Protein AF-A0A4R6MKY0-F1 (afdb_monomer)

Radius of gyration: 24.38 Å; Cα contacts (8 Å, |Δi|>4): 283; chains: 1; bounding box: 50×35×75 Å

Nearest PDB structures (foldseek):
  3q6c-assembly1_A  TM=8.166E-01  e=1.899E-02  Klebsiella variicola At-22
  7yny-assembly1_D  TM=7.089E-01  e=1.482E-02  Helicoverpa armigera nucleopolyhedrovirus
  7yny-assembly1_H  TM=6.489E-01  e=2.435E-02  Helicoverpa armigera nucleopolyhedrovirus
  7ypo-assembly1_A  TM=6.544E-01  e=3.120E-02  Helicoverpa armigera nucleopolyhedrovirus
  9b1e-assembly1_H  TM=4.228E-01  e=2.435E-02  Saccharomyces cerevisiae W303

Mean predicted aligned error: 6.71 Å

Solvent-accessible surface area (backbone atoms only — not comparable to full-atom values): 9838 Å² total; per-residue (Å²): 115,71,72,61,55,55,52,52,52,53,51,54,50,54,52,50,53,52,50,50,63,71,43,44,63,58,41,50,51,18,47,50,45,29,59,58,14,50,56,41,26,52,62,27,56,59,73,34,62,22,28,86,52,41,68,58,54,50,52,53,31,33,51,50,12,40,52,52,22,52,47,44,40,60,68,45,49,44,65,76,36,66,65,43,75,76,39,53,75,64,32,49,54,33,47,48,21,40,23,52,12,32,21,25,37,40,36,8,51,49,41,49,53,20,64,77,48,62,73,45,79,47,77,46,76,36,43,26,73,40,75,53,67,48,91,63,94,79,57,48,32,37,40,31,30,56,55,92,93,44,78,45,56,35,76,52,53,69,70,54,57,71,73,58,56,71,70,41,72,43,54,36,33,44,31,31,14,61,78,71,52,45,31,58,42,64,77,88,111

Sequence (189 aa):
MKKRNTRLINRNKQLNDGLNKKFKPLRLVSFNFALLSFVPLGFGIYKIDNYINDVWFGLIFSTLGLLIGILFYYLILCKTFKDLKNYNRKGWSISAGFIIGFVGYTFGIASFMNKNEPAIINTKEYAIEEKSQGVGRNRENYLFVKIDKNIERIICSDKYWKSVNVGENIKLRIITGKLGFDFIEIENE

Structure (mmCIF, N/CA/C/O backbone):
data_AF-A0A4R6MKY0-F1
#
_entry.id   AF-A0A4R6MKY0-F1
#
loop_
_atom_site.group_PDB
_atom_site.id
_atom_site.type_symbol
_atom_site.label_atom_id
_atom_site.label_alt_id
_atom_site.label_comp_id
_atom_site.label_asym_id
_atom_site.label_entity_id
_atom_site.label_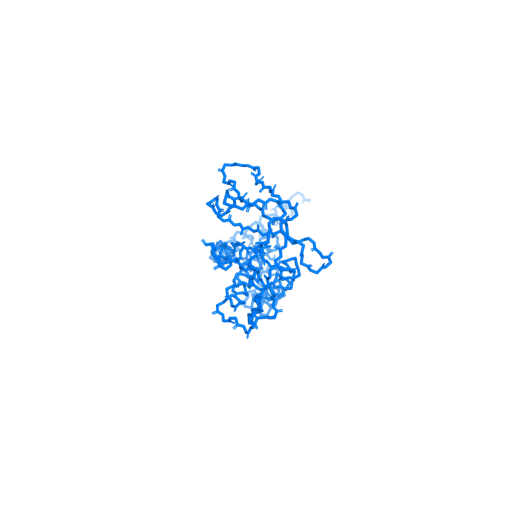seq_id
_atom_site.pdbx_PDB_ins_code
_atom_site.Cartn_x
_atom_site.Cartn_y
_atom_site.Cartn_z
_atom_site.occupancy
_atom_site.B_iso_or_equiv
_atom_site.auth_seq_id
_atom_site.auth_comp_id
_atom_site.auth_asym_id
_atom_site.auth_atom_id
_atom_site.pdbx_PDB_model_num
ATOM 1 N N . MET A 1 1 ? 15.554 24.891 -48.380 1.00 62.88 1 MET A N 1
ATOM 2 C CA . MET A 1 1 ? 15.211 24.522 -46.980 1.00 62.88 1 MET A CA 1
ATOM 3 C C . MET A 1 1 ? 14.354 23.254 -46.840 1.00 62.88 1 MET A C 1
ATOM 5 O O . MET A 1 1 ? 14.732 22.389 -46.060 1.00 62.88 1 MET A O 1
ATOM 9 N N . LYS A 1 2 ? 13.267 23.069 -47.610 1.00 66.38 2 LYS A N 1
ATOM 10 C CA . LYS A 1 2 ? 12.304 21.944 -47.466 1.00 66.38 2 LYS A CA 1
ATOM 11 C C . LYS A 1 2 ? 12.929 20.526 -47.438 1.00 66.38 2 LYS A C 1
ATOM 13 O O . LYS A 1 2 ? 12.637 19.754 -46.534 1.00 66.38 2 LYS A O 1
ATOM 18 N N . LYS A 1 3 ? 13.874 20.212 -48.342 1.00 68.25 3 LYS A N 1
ATOM 19 C CA . LYS A 1 3 ? 14.560 18.896 -48.405 1.00 68.25 3 LYS A CA 1
ATOM 20 C C . LYS A 1 3 ? 15.429 18.563 -47.175 1.00 68.25 3 LYS A C 1
ATOM 22 O O . LYS A 1 3 ? 15.594 17.386 -46.860 1.00 68.25 3 LYS A O 1
ATOM 27 N N . ARG A 1 4 ? 15.989 19.565 -46.478 1.00 70.81 4 ARG A N 1
ATOM 28 C CA . ARG A 1 4 ? 16.805 19.350 -45.260 1.00 70.81 4 ARG A CA 1
ATOM 29 C C . ARG A 1 4 ? 15.922 18.916 -44.086 1.00 70.81 4 ARG A C 1
ATOM 31 O O . ARG A 1 4 ? 16.260 17.948 -43.413 1.00 70.81 4 ARG A O 1
ATOM 38 N N . ASN A 1 5 ? 14.754 19.543 -43.929 1.00 77.06 5 ASN A N 1
ATOM 39 C CA . ASN A 1 5 ? 13.780 19.176 -42.896 1.00 77.06 5 ASN A CA 1
ATOM 40 C C . ASN A 1 5 ? 13.235 17.755 -43.088 1.00 77.06 5 ASN A C 1
ATOM 42 O O . ASN A 1 5 ? 13.194 16.988 -42.133 1.00 77.06 5 ASN A O 1
ATOM 46 N N . THR A 1 6 ? 12.909 17.349 -44.319 1.00 78.25 6 THR A N 1
ATOM 47 C CA . THR A 1 6 ? 12.406 15.988 -44.587 1.00 78.25 6 THR A CA 1
ATOM 48 C C . THR A 1 6 ? 13.430 14.900 -44.240 1.00 78.25 6 THR A C 1
ATOM 50 O O . THR A 1 6 ? 13.072 13.865 -43.682 1.00 78.25 6 THR A O 1
ATOM 53 N N . ARG A 1 7 ? 14.725 15.131 -44.508 1.00 78.88 7 ARG A N 1
ATOM 54 C CA . ARG A 1 7 ? 15.791 14.173 -44.156 1.00 78.88 7 ARG A CA 1
ATOM 55 C C . ARG A 1 7 ? 15.981 14.034 -42.644 1.00 78.88 7 ARG A C 1
ATOM 57 O O . ARG A 1 7 ? 16.192 12.921 -42.169 1.00 78.88 7 ARG A O 1
ATOM 64 N N . LEU A 1 8 ? 15.887 15.134 -41.896 1.00 79.50 8 LEU A N 1
ATOM 65 C CA . LEU A 1 8 ? 15.977 15.117 -40.431 1.00 79.50 8 LEU A CA 1
ATOM 66 C C . LEU A 1 8 ? 14.796 14.368 -39.801 1.00 79.50 8 LEU A C 1
ATOM 68 O O . LEU A 1 8 ? 14.998 13.529 -38.926 1.00 79.50 8 LEU A O 1
ATOM 72 N N . ILE A 1 9 ? 13.581 14.595 -40.307 1.00 82.81 9 ILE A N 1
ATOM 73 C CA . ILE A 1 9 ? 12.370 13.898 -39.848 1.00 82.81 9 ILE A CA 1
ATOM 74 C C . ILE A 1 9 ? 12.493 12.384 -40.063 1.00 82.81 9 ILE A C 1
ATOM 76 O O . ILE A 1 9 ? 12.232 11.608 -39.144 1.00 82.81 9 ILE A O 1
ATOM 80 N N . ASN A 1 10 ? 12.954 11.952 -41.240 1.00 83.00 10 ASN A N 1
ATOM 81 C CA . ASN A 1 10 ? 13.096 10.527 -41.547 1.00 83.00 10 ASN A CA 1
ATOM 82 C C . ASN A 1 10 ? 14.160 9.837 -40.680 1.00 83.00 10 ASN A C 1
ATOM 84 O O . ASN A 1 10 ? 13.932 8.718 -40.223 1.00 83.00 10 ASN A O 1
ATOM 88 N N . ARG A 1 11 ? 15.286 10.508 -40.394 1.00 81.19 11 ARG A N 1
ATOM 89 C CA . ARG A 1 11 ? 16.322 9.975 -39.490 1.00 81.19 11 ARG A CA 1
ATOM 90 C C . ARG A 1 11 ? 15.812 9.828 -38.059 1.00 81.19 11 ARG A C 1
ATOM 92 O O . ARG A 1 11 ? 15.995 8.775 -37.458 1.00 81.19 11 ARG A O 1
ATOM 99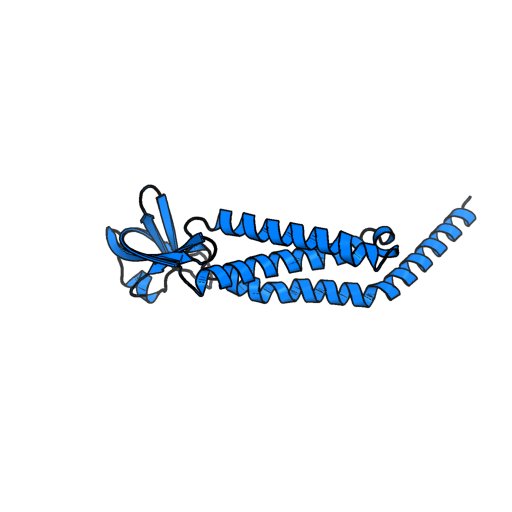 N N . ASN A 1 12 ? 15.116 10.840 -37.540 1.00 82.44 12 ASN A N 1
ATOM 100 C CA . ASN A 1 12 ? 14.531 10.781 -36.198 1.00 82.44 12 ASN A CA 1
ATOM 101 C C . ASN A 1 12 ? 13.469 9.681 -36.089 1.00 82.44 12 ASN A C 1
ATOM 103 O O . ASN A 1 12 ? 13.377 9.010 -35.063 1.00 82.44 12 ASN A O 1
ATOM 107 N N . LYS A 1 13 ? 12.688 9.461 -37.154 1.00 82.94 13 LYS A N 1
ATOM 108 C CA . LYS A 1 13 ? 11.711 8.370 -37.217 1.00 82.94 13 LYS A CA 1
ATOM 109 C C . LYS A 1 13 ? 12.391 6.999 -37.178 1.00 82.94 13 LYS A C 1
ATOM 111 O O . LYS A 1 13 ? 12.045 6.192 -36.326 1.00 82.94 13 LYS A O 1
ATOM 116 N N . GLN A 1 14 ? 13.405 6.772 -38.015 1.00 84.19 14 GLN A N 1
ATOM 117 C CA . GLN A 1 14 ? 14.166 5.515 -38.021 1.00 84.19 14 GLN A CA 1
ATOM 118 C C . GLN A 1 14 ? 14.846 5.233 -36.674 1.00 84.19 14 GLN A C 1
ATOM 120 O O . GLN A 1 14 ? 14.797 4.104 -36.187 1.00 84.19 14 GLN A O 1
ATOM 125 N N . LEU A 1 15 ? 15.429 6.257 -36.044 1.00 83.88 15 LEU A N 1
ATOM 126 C CA . LEU A 1 15 ? 16.055 6.130 -34.728 1.00 83.88 15 LEU A CA 1
ATOM 127 C C . LEU A 1 15 ? 15.022 5.775 -33.648 1.00 83.88 15 LEU A C 1
ATOM 129 O O . LEU A 1 15 ? 15.231 4.840 -32.876 1.00 83.88 15 LEU A O 1
ATOM 133 N N . ASN A 1 16 ? 13.867 6.445 -33.647 1.00 83.12 16 ASN A N 1
ATOM 134 C CA . ASN A 1 16 ? 12.768 6.122 -32.739 1.00 83.12 16 ASN A CA 1
ATOM 135 C C . ASN A 1 16 ? 12.214 4.710 -32.963 1.00 83.12 16 ASN A C 1
ATOM 137 O O . ASN A 1 16 ? 11.905 4.026 -31.991 1.00 83.12 16 ASN A O 1
ATOM 141 N N . ASP A 1 17 ? 12.097 4.252 -34.208 1.00 87.31 17 ASP A N 1
ATOM 142 C CA . ASP A 1 17 ? 11.622 2.902 -34.525 1.00 87.31 17 ASP A CA 1
ATOM 143 C C . ASP A 1 17 ? 12.616 1.825 -34.068 1.00 87.31 17 ASP A C 1
ATOM 145 O O . ASP A 1 17 ? 12.203 0.793 -33.530 1.00 87.31 17 ASP A O 1
ATOM 149 N N . GLY A 1 18 ? 13.920 2.092 -34.189 1.00 87.94 18 GLY A N 1
ATOM 150 C CA . GLY A 1 18 ? 14.977 1.250 -33.626 1.00 87.94 18 GLY A CA 1
ATOM 151 C C . GLY A 1 18 ? 14.895 1.150 -32.100 1.00 87.94 18 GLY A C 1
ATOM 152 O O . GLY A 1 18 ? 14.861 0.046 -31.552 1.00 87.94 18 GLY A O 1
ATOM 153 N N . LEU A 1 19 ? 1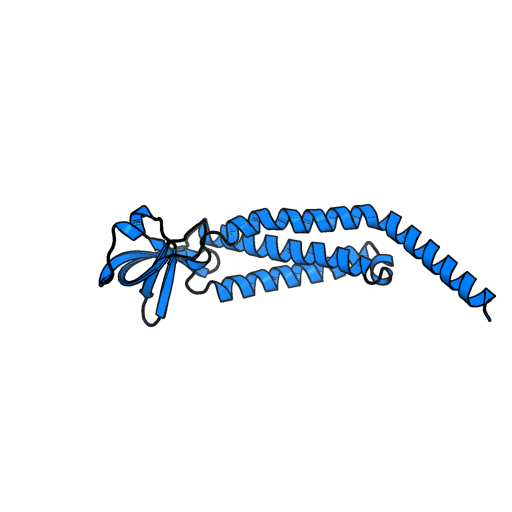4.770 2.289 -31.409 1.00 87.94 19 LEU A N 1
ATOM 154 C CA . LEU A 1 19 ? 14.615 2.327 -29.949 1.00 87.94 19 LEU A CA 1
ATOM 155 C C . LEU A 1 19 ? 13.312 1.656 -29.486 1.00 87.94 19 LEU A C 1
ATOM 157 O O . LEU A 1 19 ? 13.319 0.928 -28.495 1.00 87.94 19 LEU A O 1
ATOM 161 N N . ASN A 1 20 ? 12.211 1.823 -30.228 1.00 88.50 20 ASN A N 1
ATOM 162 C CA . ASN A 1 20 ? 10.937 1.162 -29.934 1.00 88.50 20 ASN A CA 1
ATOM 163 C C . ASN A 1 20 ? 11.080 -0.361 -29.957 1.00 88.50 20 ASN A C 1
ATOM 165 O O . ASN A 1 20 ? 10.581 -1.030 -29.055 1.00 88.50 20 ASN A O 1
ATOM 169 N N . LYS A 1 21 ? 11.751 -0.910 -30.978 1.00 89.81 21 LYS A N 1
ATOM 170 C CA . LYS A 1 21 ? 11.994 -2.354 -31.079 1.00 89.81 21 LYS A CA 1
ATOM 171 C C . LYS A 1 21 ? 12.900 -2.839 -29.947 1.00 89.81 21 LYS A C 1
ATOM 173 O O . LYS A 1 21 ? 12.557 -3.820 -29.294 1.00 89.81 21 LYS A O 1
ATOM 178 N N . LYS A 1 22 ? 13.988 -2.112 -29.664 1.00 91.50 22 LYS A N 1
ATOM 179 C CA . LYS A 1 22 ? 14.954 -2.436 -28.599 1.00 91.50 22 LYS A CA 1
ATOM 180 C C . LYS A 1 22 ? 14.316 -2.460 -27.206 1.00 91.50 22 LYS A C 1
ATOM 182 O O . LYS A 1 22 ? 14.558 -3.384 -26.440 1.00 91.50 22 LYS A O 1
ATOM 187 N N . PHE A 1 23 ? 13.479 -1.472 -26.883 1.00 94.00 23 PHE A N 1
ATOM 188 C CA . PHE A 1 23 ? 12.889 -1.317 -25.547 1.00 94.00 23 PHE A CA 1
ATOM 189 C C . PHE A 1 23 ? 11.486 -1.911 -25.388 1.00 94.00 23 PHE A C 1
ATOM 191 O O . PHE A 1 23 ? 10.927 -1.862 -24.291 1.00 94.00 23 PHE A O 1
ATOM 198 N N . LYS A 1 24 ? 10.909 -2.510 -26.438 1.00 92.94 24 LYS A N 1
ATOM 199 C CA . LYS A 1 24 ? 9.627 -3.227 -26.358 1.00 92.94 24 LYS A CA 1
ATOM 200 C C . LYS A 1 24 ? 9.566 -4.243 -25.201 1.00 92.94 24 LYS A C 1
ATOM 202 O O . LYS A 1 24 ? 8.588 -4.164 -24.455 1.00 92.94 24 LYS A O 1
ATOM 207 N N . PRO A 1 25 ? 10.550 -5.150 -25.005 1.00 94.50 25 PRO A N 1
ATOM 208 C CA . PRO A 1 25 ? 10.501 -6.104 -23.896 1.00 94.50 25 PRO A CA 1
ATOM 209 C C . PRO A 1 25 ? 10.593 -5.406 -22.537 1.00 94.50 25 PRO A C 1
ATOM 211 O O . PRO A 1 25 ? 9.793 -5.693 -21.655 1.00 94.50 25 PRO A O 1
ATOM 214 N N . LEU A 1 26 ? 11.488 -4.423 -22.383 1.00 94.75 26 LEU A N 1
ATOM 215 C CA . LEU A 1 26 ? 11.646 -3.690 -21.123 1.00 94.75 26 LEU A CA 1
ATOM 216 C C . LEU A 1 26 ? 10.368 -2.934 -20.731 1.00 94.75 26 LEU A C 1
ATOM 218 O O . LEU A 1 26 ? 9.995 -2.904 -19.562 1.00 94.75 26 LEU A O 1
ATOM 222 N N . ARG A 1 27 ? 9.657 -2.368 -21.711 1.00 94.12 27 ARG A N 1
ATOM 223 C CA . ARG A 1 27 ? 8.350 -1.743 -21.486 1.00 94.12 27 ARG A CA 1
ATOM 224 C C . ARG A 1 27 ? 7.300 -2.754 -21.037 1.00 94.12 27 ARG A C 1
ATOM 226 O O . ARG A 1 27 ? 6.508 -2.436 -20.159 1.00 94.12 27 ARG A O 1
ATOM 233 N N . LEU A 1 28 ? 7.286 -3.946 -21.633 1.00 96.12 28 LEU A N 1
ATOM 234 C CA . LEU A 1 28 ? 6.375 -5.012 -21.222 1.00 96.12 28 LEU A CA 1
ATOM 235 C C . LEU A 1 28 ? 6.670 -5.452 -19.781 1.00 96.12 28 LEU A C 1
ATOM 237 O O . LEU A 1 28 ? 5.742 -5.572 -18.992 1.00 96.12 28 LEU A O 1
ATOM 241 N N . VAL A 1 29 ? 7.944 -5.625 -19.423 1.00 96.69 29 VAL A N 1
ATOM 242 C CA . VAL A 1 29 ? 8.363 -5.965 -18.053 1.00 96.69 29 VAL A CA 1
ATOM 243 C C . VAL A 1 29 ? 7.945 -4.879 -17.064 1.00 96.69 29 VAL A C 1
ATOM 245 O O . VAL A 1 29 ? 7.303 -5.189 -16.071 1.00 96.69 29 VAL A O 1
ATOM 248 N N . SER A 1 30 ? 8.239 -3.611 -17.362 1.00 97.00 30 SER A N 1
ATOM 249 C CA . SER A 1 30 ? 7.848 -2.468 -16.525 1.00 97.00 30 SER A CA 1
ATOM 250 C C . SER A 1 30 ? 6.332 -2.399 -16.302 1.00 97.00 30 SER A C 1
ATOM 252 O O . SER A 1 30 ? 5.876 -2.229 -15.173 1.00 97.00 30 SER A O 1
ATOM 254 N N . PHE A 1 31 ? 5.541 -2.602 -17.359 1.00 97.19 31 PHE A N 1
ATOM 255 C CA . PHE A 1 31 ? 4.083 -2.622 -17.259 1.00 97.19 31 PHE A CA 1
ATOM 256 C C . PHE A 1 31 ? 3.573 -3.780 -16.392 1.00 97.19 31 PHE A C 1
ATOM 258 O O . PHE A 1 31 ? 2.744 -3.562 -15.514 1.00 97.19 31 PHE A O 1
ATOM 265 N N . ASN A 1 32 ? 4.082 -4.999 -16.598 1.00 97.69 32 ASN A N 1
ATOM 266 C CA . ASN A 1 32 ? 3.677 -6.152 -15.790 1.00 97.69 32 ASN A CA 1
ATOM 267 C C . ASN A 1 32 ? 4.117 -6.004 -14.331 1.00 97.69 32 ASN A C 1
ATOM 269 O O . ASN A 1 32 ? 3.362 -6.361 -13.439 1.00 97.69 32 ASN A O 1
ATOM 273 N N . PHE A 1 33 ? 5.295 -5.436 -14.074 1.00 97.69 33 PHE A N 1
ATOM 274 C CA . PHE A 1 33 ? 5.763 -5.150 -12.720 1.00 97.69 33 PHE A CA 1
ATOM 275 C C . PHE A 1 33 ? 4.838 -4.163 -11.992 1.00 97.69 33 PHE A C 1
ATOM 277 O O . PHE A 1 33 ? 4.477 -4.398 -10.842 1.00 97.69 33 PHE A O 1
ATOM 284 N N . ALA A 1 34 ? 4.389 -3.105 -12.677 1.00 97.75 34 ALA A N 1
ATOM 285 C CA . ALA A 1 34 ? 3.385 -2.184 -12.143 1.00 97.75 34 ALA A CA 1
ATOM 286 C C . ALA A 1 34 ? 2.034 -2.872 -11.899 1.00 97.75 34 ALA A C 1
ATOM 288 O O . ALA A 1 34 ? 1.375 -2.608 -10.905 1.00 97.75 34 ALA A O 1
ATOM 289 N N . LEU A 1 35 ? 1.610 -3.756 -12.804 1.00 97.50 35 LEU A N 1
ATOM 290 C CA . LEU A 1 35 ? 0.325 -4.439 -12.685 1.00 97.50 35 LEU A CA 1
ATOM 291 C C . LEU A 1 35 ? 0.323 -5.469 -11.546 1.00 97.50 35 LEU A C 1
ATOM 293 O O . LEU A 1 35 ? -0.652 -5.591 -10.811 1.00 97.50 35 LEU A O 1
ATOM 297 N N . LEU A 1 36 ? 1.427 -6.191 -11.369 1.00 97.25 36 LEU A N 1
ATOM 298 C CA . LEU A 1 36 ? 1.568 -7.189 -10.313 1.00 97.25 36 LEU A CA 1
ATOM 299 C C . LEU A 1 36 ? 1.702 -6.562 -8.919 1.00 97.25 36 LEU A C 1
ATOM 301 O O . LEU A 1 36 ? 1.356 -7.223 -7.940 1.00 97.25 36 LEU A O 1
ATOM 305 N N . SER A 1 37 ? 2.135 -5.301 -8.803 1.00 97.00 37 SER A N 1
ATOM 306 C CA . SER A 1 37 ? 2.202 -4.615 -7.505 1.00 97.00 37 SER A CA 1
ATOM 307 C C . SER A 1 37 ? 0.823 -4.326 -6.902 1.00 97.00 37 SER A C 1
ATOM 309 O O . SER A 1 37 ? 0.719 -4.150 -5.689 1.00 97.00 37 SER A O 1
ATOM 311 N N . PHE A 1 38 ? -0.249 -4.360 -7.704 1.00 94.81 38 PHE A N 1
ATOM 312 C CA . PHE A 1 38 ? -1.616 -4.224 -7.198 1.00 94.81 38 PHE A CA 1
ATOM 313 C C . PHE A 1 38 ? -2.060 -5.401 -6.326 1.00 94.81 38 PHE A C 1
ATOM 315 O O . PHE A 1 38 ? -2.943 -5.223 -5.494 1.00 94.81 38 PHE A O 1
ATOM 322 N N . VAL A 1 39 ? -1.450 -6.583 -6.470 1.00 94.00 39 VAL A N 1
ATOM 323 C CA . VAL A 1 39 ? -1.772 -7.746 -5.630 1.00 94.00 39 VAL A CA 1
ATOM 324 C C . VAL A 1 39 ? -1.409 -7.481 -4.161 1.00 94.00 39 VAL A C 1
ATOM 326 O O . VAL A 1 39 ? -2.318 -7.447 -3.332 1.00 94.00 39 VAL A O 1
ATOM 329 N N . PRO A 1 40 ? -0.134 -7.227 -3.798 1.00 92.12 40 PRO A N 1
ATOM 330 C CA . PRO A 1 40 ? 0.218 -6.900 -2.420 1.00 92.12 40 PRO A CA 1
ATOM 331 C C . PRO A 1 40 ? -0.378 -5.564 -1.968 1.00 92.12 40 PRO A C 1
ATOM 333 O O . PRO A 1 40 ? -0.727 -5.442 -0.799 1.00 92.12 40 PRO A O 1
ATOM 336 N N . LEU A 1 41 ? -0.556 -4.584 -2.863 1.00 90.69 41 LEU A N 1
ATOM 337 C CA . LEU A 1 41 ? -1.258 -3.341 -2.529 1.00 90.69 41 LEU A CA 1
ATOM 338 C C . LEU A 1 41 ? -2.707 -3.614 -2.090 1.00 90.69 41 LEU A C 1
ATOM 340 O O . LEU A 1 41 ? -3.146 -3.059 -1.090 1.00 90.69 41 LEU A O 1
ATOM 344 N N . GLY A 1 42 ? -3.434 -4.488 -2.792 1.00 89.06 42 GLY A N 1
ATOM 345 C CA . GLY A 1 42 ? -4.804 -4.866 -2.440 1.00 89.06 42 GLY A CA 1
ATOM 346 C C . GLY A 1 42 ? -4.892 -5.504 -1.054 1.00 89.06 42 GLY A C 1
ATOM 347 O O . GLY A 1 42 ? -5.738 -5.114 -0.253 1.00 89.06 42 GLY A O 1
ATOM 348 N N . PHE A 1 43 ? -3.962 -6.410 -0.731 1.00 84.88 43 PHE A N 1
ATOM 349 C CA . PHE A 1 43 ? -3.836 -6.946 0.629 1.00 84.88 43 PHE A CA 1
ATOM 350 C C . PHE A 1 43 ? -3.466 -5.865 1.649 1.00 84.88 43 PHE A C 1
ATOM 352 O O . PHE A 1 43 ? -3.960 -5.886 2.773 1.00 84.88 43 PHE A O 1
ATOM 359 N N . GLY A 1 44 ? -2.618 -4.911 1.262 1.00 81.62 44 GLY A N 1
ATOM 360 C CA . GLY A 1 44 ? -2.160 -3.849 2.146 1.00 81.62 44 GLY A CA 1
ATOM 361 C C . GLY A 1 44 ? -3.236 -2.820 2.490 1.00 81.62 44 GLY A C 1
ATOM 362 O O . GLY A 1 44 ? -3.280 -2.365 3.630 1.00 81.62 44 GLY A O 1
ATOM 363 N N . ILE A 1 45 ? -4.093 -2.474 1.522 1.00 84.38 45 ILE A N 1
ATOM 364 C CA . ILE A 1 45 ? -5.210 -1.526 1.677 1.00 84.38 45 ILE A CA 1
ATOM 365 C C . ILE A 1 45 ? -6.376 -2.164 2.441 1.00 84.38 45 ILE A C 1
ATOM 367 O O . ILE A 1 45 ? -7.145 -1.460 3.094 1.00 84.38 45 ILE A O 1
ATOM 371 N N . TYR A 1 46 ? -6.517 -3.490 2.393 1.00 81.31 46 TYR A N 1
ATOM 372 C CA . TYR A 1 46 ? -7.588 -4.172 3.109 1.00 81.31 46 TYR A CA 1
ATOM 373 C C . TYR A 1 46 ? -7.525 -3.873 4.618 1.00 81.31 46 TYR A C 1
ATOM 375 O O . TYR A 1 46 ? -6.543 -4.198 5.299 1.00 81.31 46 TYR A O 1
ATOM 383 N N . LYS A 1 47 ? -8.591 -3.241 5.131 1.00 76.62 47 LYS A N 1
ATOM 384 C CA . LYS A 1 47 ? -8.704 -2.738 6.510 1.00 76.62 47 LYS A CA 1
ATOM 385 C C . LYS A 1 47 ? -7.574 -1.773 6.911 1.00 76.62 47 LYS A C 1
ATOM 387 O O . LYS A 1 47 ? -7.090 -1.833 8.039 1.00 76.62 47 LYS A O 1
ATOM 392 N N . ILE A 1 48 ? -7.113 -0.915 5.996 1.00 82.31 48 ILE A N 1
ATOM 393 C CA . ILE A 1 48 ? -6.129 0.132 6.327 1.00 82.31 48 ILE A CA 1
ATOM 394 C C . ILE A 1 48 ? -6.708 1.178 7.290 1.00 82.31 48 ILE A C 1
ATOM 396 O O . ILE A 1 48 ? -5.980 1.654 8.149 1.00 82.31 48 ILE A O 1
ATOM 400 N N . ASP A 1 49 ? -8.019 1.433 7.221 1.00 78.50 49 ASP A N 1
ATOM 401 C CA . ASP A 1 49 ? -8.744 2.332 8.135 1.00 78.50 49 ASP A CA 1
ATOM 402 C C . ASP A 1 49 ? -8.622 1.922 9.607 1.00 78.50 49 ASP A C 1
ATOM 404 O O . ASP A 1 49 ? -8.817 2.738 10.495 1.00 78.50 49 ASP A O 1
ATOM 408 N N . ASN A 1 50 ? -8.266 0.667 9.887 1.00 86.81 50 ASN A N 1
ATOM 409 C CA . ASN A 1 50 ? -8.056 0.217 11.254 1.00 86.81 50 ASN A CA 1
ATOM 410 C C . ASN A 1 50 ? -6.686 0.645 11.818 1.00 86.81 50 ASN A C 1
ATOM 412 O O . ASN A 1 50 ? -6.395 0.315 12.962 1.00 86.81 50 ASN A O 1
ATOM 416 N N . TYR A 1 51 ? -5.826 1.334 11.061 1.00 89.62 51 TYR A N 1
ATOM 417 C CA . TYR A 1 51 ? -4.592 1.924 11.589 1.00 89.62 51 TYR A CA 1
ATOM 418 C C . TYR A 1 51 ? -4.881 3.278 12.244 1.00 89.62 51 TYR A C 1
ATOM 420 O O . TYR A 1 51 ? -5.452 4.154 11.609 1.00 89.62 51 TYR A O 1
ATOM 428 N N . ILE A 1 52 ? -4.363 3.499 13.456 1.00 85.69 52 ILE A N 1
ATOM 429 C CA . ILE A 1 52 ? -4.528 4.767 14.209 1.00 85.69 52 ILE A CA 1
ATOM 430 C C . ILE A 1 52 ? -3.791 5.946 13.526 1.00 85.69 52 ILE A C 1
ATOM 432 O O . ILE A 1 52 ? -4.011 7.112 13.830 1.00 85.69 52 ILE A O 1
ATOM 436 N N . ASN A 1 53 ? -2.897 5.659 12.574 1.00 86.00 53 ASN A N 1
ATOM 437 C CA . ASN A 1 53 ? -2.187 6.648 11.756 1.00 86.00 53 ASN A CA 1
ATOM 438 C C . ASN A 1 53 ? -1.969 6.122 10.323 1.00 86.00 53 ASN A C 1
ATOM 440 O O . ASN A 1 53 ? -0.846 6.108 9.803 1.00 86.00 53 ASN A O 1
ATOM 444 N N . ASP A 1 54 ? -3.044 5.652 9.696 1.00 88.50 54 ASP A N 1
ATOM 445 C CA . ASP A 1 54 ? -3.080 5.118 8.328 1.00 88.50 54 ASP A CA 1
ATOM 446 C C . ASP A 1 54 ? -2.402 6.037 7.287 1.00 88.50 54 ASP A C 1
ATOM 448 O O . ASP A 1 54 ? -1.610 5.575 6.458 1.00 88.50 54 ASP A O 1
ATOM 452 N N . VAL A 1 55 ? -2.627 7.352 7.378 1.00 90.19 55 VAL A N 1
ATOM 453 C CA . VAL A 1 55 ? -2.038 8.357 6.481 1.00 90.19 55 VAL A CA 1
ATOM 454 C C . VAL A 1 55 ? -0.514 8.365 6.588 1.00 90.19 55 VAL A C 1
ATOM 456 O O . VAL A 1 55 ? 0.179 8.350 5.568 1.00 90.19 55 VAL A O 1
ATOM 459 N N . TRP A 1 56 ? 0.034 8.360 7.807 1.00 92.31 56 TRP A N 1
ATOM 460 C CA . TRP A 1 56 ? 1.485 8.358 8.017 1.00 92.31 56 TRP A CA 1
ATOM 461 C C . TRP A 1 56 ? 2.124 7.059 7.551 1.00 92.31 56 TRP A C 1
ATOM 463 O O . TRP A 1 56 ? 3.171 7.095 6.900 1.00 92.31 56 TRP A O 1
ATOM 473 N N . PHE A 1 57 ? 1.471 5.928 7.823 1.00 93.19 57 PHE A N 1
ATOM 474 C CA . PHE A 1 57 ? 1.889 4.632 7.305 1.00 93.19 57 PHE A CA 1
ATOM 475 C C . PHE A 1 57 ? 2.001 4.676 5.775 1.00 93.19 57 PHE A C 1
ATOM 477 O O . PHE A 1 57 ? 3.052 4.372 5.201 1.00 93.19 57 PHE A O 1
ATOM 484 N N . GLY A 1 58 ? 0.945 5.146 5.106 1.00 92.81 58 GLY A N 1
ATOM 485 C CA . GLY A 1 58 ? 0.925 5.255 3.655 1.00 92.81 58 GLY A CA 1
ATOM 486 C C . GLY A 1 58 ? 1.965 6.214 3.100 1.00 92.81 58 GLY A C 1
ATOM 487 O O . GLY A 1 58 ? 2.655 5.856 2.142 1.00 92.81 58 GLY A O 1
ATOM 488 N N . LEU A 1 59 ? 2.143 7.385 3.711 1.00 95.19 59 LEU A N 1
ATOM 489 C CA . LEU A 1 59 ? 3.145 8.361 3.288 1.00 95.19 59 LEU A CA 1
ATOM 490 C C . LEU A 1 59 ? 4.567 7.810 3.407 1.00 95.19 59 LEU A C 1
ATOM 492 O O . LEU A 1 59 ? 5.335 7.924 2.450 1.00 95.19 59 LEU A O 1
ATOM 496 N N . ILE A 1 60 ? 4.919 7.186 4.533 1.00 96.25 60 ILE A N 1
ATOM 497 C CA . ILE A 1 60 ? 6.273 6.672 4.778 1.00 96.25 60 ILE A CA 1
ATOM 498 C C . ILE A 1 60 ? 6.617 5.572 3.772 1.00 96.25 60 ILE A C 1
ATOM 500 O O . ILE A 1 60 ? 7.623 5.675 3.063 1.00 96.25 60 ILE A O 1
ATOM 504 N N . PHE A 1 61 ? 5.773 4.546 3.646 1.00 95.75 61 PHE A N 1
ATOM 505 C CA . PHE A 1 61 ? 6.093 3.395 2.797 1.00 95.75 61 PHE A CA 1
ATOM 506 C C . PHE A 1 61 ? 5.917 3.679 1.302 1.00 95.75 61 PHE A C 1
ATOM 508 O O . PHE A 1 61 ? 6.688 3.156 0.493 1.00 95.75 61 PHE A O 1
ATOM 515 N N . SER A 1 62 ? 5.001 4.572 0.917 1.00 95.81 62 SER A N 1
ATOM 516 C CA . SER A 1 62 ? 4.916 5.036 -0.475 1.00 95.81 62 SER A CA 1
ATOM 517 C C . SER A 1 62 ? 6.122 5.894 -0.854 1.00 95.81 62 SER A C 1
ATOM 519 O O . SER A 1 62 ? 6.674 5.726 -1.941 1.00 95.81 62 SER A O 1
ATOM 521 N N . THR A 1 63 ? 6.586 6.771 0.044 1.00 97.75 63 THR A N 1
ATOM 522 C CA . THR A 1 63 ? 7.803 7.572 -0.183 1.00 97.75 63 THR A CA 1
ATOM 523 C C . THR A 1 63 ? 9.036 6.678 -0.279 1.00 97.75 63 THR A C 1
ATOM 525 O O . THR A 1 63 ? 9.869 6.870 -1.164 1.00 97.75 63 THR A O 1
ATOM 528 N N . LEU A 1 64 ? 9.136 5.654 0.571 1.00 97.75 64 LEU A N 1
ATOM 529 C CA . LEU A 1 64 ? 10.215 4.674 0.500 1.00 97.75 64 LEU A CA 1
ATOM 530 C C . LEU A 1 64 ? 10.207 3.922 -0.840 1.00 97.75 64 LEU A C 1
ATOM 532 O O . LEU A 1 64 ? 11.244 3.831 -1.497 1.00 97.75 64 LEU A O 1
ATOM 536 N N . GLY A 1 65 ? 9.042 3.449 -1.292 1.00 97.94 65 GLY A N 1
ATOM 537 C CA . GLY A 1 65 ? 8.896 2.808 -2.602 1.00 97.94 65 GLY A CA 1
ATOM 538 C C . GLY A 1 65 ? 9.254 3.741 -3.765 1.00 97.94 65 GLY A C 1
ATOM 539 O O . GLY A 1 65 ? 9.937 3.329 -4.705 1.00 97.94 65 GLY A O 1
ATOM 540 N N . LEU A 1 66 ? 8.882 5.022 -3.678 1.00 98.12 66 LEU A N 1
ATOM 541 C CA . LEU A 1 66 ? 9.265 6.046 -4.653 1.00 98.12 66 LEU A CA 1
ATOM 542 C C . LEU A 1 66 ? 10.790 6.218 -4.717 1.00 98.12 66 LEU A C 1
ATOM 544 O O . LEU A 1 66 ? 11.360 6.209 -5.811 1.00 98.12 66 LEU A O 1
ATOM 548 N N . LEU A 1 67 ? 11.459 6.334 -3.566 1.00 98.06 67 LEU A N 1
ATOM 549 C CA . LEU A 1 67 ? 12.918 6.446 -3.489 1.00 98.06 67 LEU A CA 1
ATOM 550 C C . LEU A 1 67 ? 13.605 5.212 -4.078 1.00 98.06 67 LEU A C 1
ATOM 552 O O . LEU A 1 67 ? 14.510 5.357 -4.901 1.00 98.06 67 LEU A O 1
ATOM 556 N N . ILE A 1 68 ? 13.142 4.007 -3.731 1.00 97.88 68 ILE A N 1
ATOM 557 C CA . ILE A 1 68 ? 13.659 2.751 -4.291 1.00 97.88 68 ILE A CA 1
ATOM 558 C C . ILE A 1 68 ? 13.487 2.732 -5.813 1.00 97.88 68 ILE A C 1
ATOM 560 O O . ILE A 1 68 ? 14.435 2.415 -6.529 1.00 97.88 68 ILE A O 1
ATOM 564 N N . GLY A 1 69 ? 12.322 3.130 -6.332 1.00 97.44 69 GLY A N 1
ATOM 565 C CA . GLY A 1 69 ? 12.067 3.180 -7.771 1.00 97.44 69 GLY A CA 1
ATOM 566 C C . GLY A 1 69 ? 12.948 4.185 -8.517 1.00 97.44 69 GLY A C 1
ATOM 567 O O . GLY A 1 69 ? 13.473 3.874 -9.590 1.00 97.44 69 GLY A O 1
ATOM 568 N N . ILE A 1 70 ? 13.169 5.368 -7.939 1.00 95.81 70 ILE A N 1
ATOM 569 C CA . ILE A 1 70 ? 14.076 6.383 -8.493 1.00 95.81 70 ILE A CA 1
ATOM 570 C C . ILE A 1 70 ? 15.521 5.867 -8.492 1.00 95.81 70 ILE A C 1
ATOM 572 O O . ILE A 1 70 ? 16.212 5.962 -9.511 1.00 95.81 70 ILE A O 1
ATOM 576 N N . LEU A 1 71 ? 15.978 5.282 -7.381 1.00 96.69 71 LEU A N 1
ATOM 577 C CA . LEU A 1 71 ? 17.316 4.701 -7.276 1.00 96.69 71 LEU A CA 1
ATOM 578 C C . LEU A 1 71 ? 17.498 3.540 -8.255 1.00 96.69 71 LEU A C 1
ATOM 580 O O . LEU A 1 71 ? 18.514 3.487 -8.943 1.00 96.69 71 LEU A O 1
ATOM 584 N N . PHE A 1 72 ? 16.506 2.662 -8.399 1.00 95.50 72 PHE A N 1
ATOM 585 C CA . PHE A 1 72 ? 16.516 1.578 -9.380 1.00 95.50 72 PHE A CA 1
ATOM 586 C C . PHE A 1 72 ? 16.666 2.118 -10.809 1.00 95.50 72 PHE A C 1
ATOM 588 O O . PHE A 1 72 ? 17.494 1.635 -11.587 1.00 95.50 72 PHE A O 1
ATOM 595 N N . TYR A 1 73 ? 15.928 3.174 -11.156 1.00 92.69 73 TYR A N 1
ATOM 596 C CA . TYR A 1 73 ? 16.053 3.814 -12.461 1.00 92.69 73 TYR A CA 1
ATOM 597 C C . TYR A 1 73 ? 17.463 4.369 -12.717 1.00 92.69 73 TYR A C 1
ATOM 599 O O . TYR A 1 73 ? 18.040 4.114 -13.778 1.00 92.69 73 TYR A O 1
ATOM 607 N N . TYR A 1 74 ? 18.038 5.108 -11.766 1.00 91.69 74 TYR A N 1
ATOM 608 C CA . TYR A 1 74 ? 19.349 5.733 -11.959 1.00 91.69 74 TYR A CA 1
ATOM 609 C C . TYR A 1 74 ? 20.513 4.742 -11.863 1.00 91.69 74 TYR A C 1
ATOM 611 O O . TYR A 1 74 ? 21.434 4.796 -12.681 1.00 91.69 74 TYR A O 1
ATOM 619 N N . LEU A 1 75 ? 20.489 3.842 -10.880 1.00 94.62 75 LEU A N 1
ATOM 620 C CA . LEU A 1 75 ? 21.601 2.940 -10.585 1.00 94.62 75 LEU A CA 1
ATOM 621 C C . LEU A 1 75 ? 21.615 1.703 -11.477 1.00 94.62 75 LEU A C 1
ATOM 623 O O . LEU A 1 75 ? 22.700 1.208 -11.774 1.00 94.62 75 LEU A O 1
ATOM 627 N N . ILE A 1 76 ? 20.450 1.225 -11.920 1.00 93.94 76 ILE A N 1
ATOM 628 C CA . ILE A 1 76 ? 20.341 0.008 -12.728 1.00 93.94 76 ILE A CA 1
ATOM 629 C C . ILE A 1 76 ? 19.969 0.377 -14.163 1.00 93.94 76 ILE A C 1
ATOM 631 O O . ILE A 1 76 ? 20.793 0.226 -15.065 1.00 93.94 76 ILE A O 1
ATOM 635 N N . LEU A 1 77 ? 18.780 0.938 -14.403 1.00 92.06 77 LEU A N 1
ATOM 636 C CA . LEU A 1 77 ? 18.286 1.109 -15.777 1.00 92.06 77 LEU A CA 1
ATOM 637 C C . LEU A 1 77 ? 19.141 2.062 -16.620 1.00 92.06 77 LEU A C 1
ATOM 639 O O . LEU A 1 77 ? 19.506 1.712 -17.741 1.00 92.06 77 LEU A O 1
ATOM 643 N N . CYS A 1 78 ? 19.501 3.238 -16.101 1.00 89.50 78 CYS A N 1
ATOM 644 C CA . CYS A 1 78 ? 20.336 4.195 -16.832 1.00 89.50 78 CYS A CA 1
ATOM 645 C C . CYS A 1 78 ? 21.768 3.690 -17.061 1.00 89.50 78 CYS A C 1
ATOM 647 O O . CYS A 1 78 ? 22.382 4.045 -18.069 1.00 89.50 78 CYS A O 1
ATOM 649 N N . LYS A 1 79 ? 22.308 2.864 -16.152 1.00 90.81 79 LYS A N 1
ATOM 650 C CA . LYS A 1 79 ? 23.653 2.289 -16.305 1.00 90.81 79 LYS A CA 1
ATOM 651 C C . LYS A 1 79 ? 23.673 1.164 -17.337 1.00 90.81 79 LYS A C 1
ATOM 653 O O . LYS A 1 79 ? 24.574 1.130 -18.173 1.00 90.81 79 LYS A O 1
ATOM 658 N N . THR A 1 80 ? 22.672 0.286 -17.315 1.00 91.69 80 THR A N 1
ATOM 659 C CA . THR A 1 80 ? 22.556 -0.843 -18.249 1.00 91.69 80 THR A CA 1
ATOM 660 C C . THR A 1 80 ? 22.109 -0.390 -19.640 1.00 91.69 80 THR A C 1
ATOM 662 O O . THR A 1 80 ? 22.608 -0.881 -20.651 1.00 91.69 80 THR A O 1
ATOM 665 N N . PHE A 1 81 ? 21.203 0.586 -19.716 1.00 90.88 81 PHE A N 1
ATOM 666 C CA . PHE A 1 81 ? 20.613 1.066 -20.961 1.00 90.88 81 PHE A CA 1
ATOM 667 C C . PHE A 1 81 ? 20.902 2.555 -21.167 1.00 90.88 81 PHE A C 1
ATOM 669 O O . PHE A 1 81 ? 20.027 3.400 -20.991 1.00 90.88 81 PHE A O 1
ATOM 676 N N . LYS A 1 82 ? 22.123 2.888 -21.605 1.00 85.19 82 LYS A N 1
ATOM 677 C CA . LYS A 1 82 ? 22.551 4.285 -21.841 1.00 85.19 82 LYS A CA 1
ATOM 678 C C . LYS A 1 82 ? 21.607 5.062 -22.774 1.00 85.19 82 LYS A C 1
ATOM 680 O O . LYS A 1 82 ? 21.355 6.245 -22.557 1.00 85.19 82 LYS A O 1
ATOM 685 N N . ASP A 1 83 ? 21.023 4.380 -23.760 1.00 87.12 83 ASP A N 1
ATOM 686 C CA . ASP A 1 83 ? 20.080 4.978 -24.717 1.00 87.12 83 ASP A CA 1
ATOM 687 C C . ASP A 1 83 ? 18.707 5.305 -24.106 1.00 87.12 8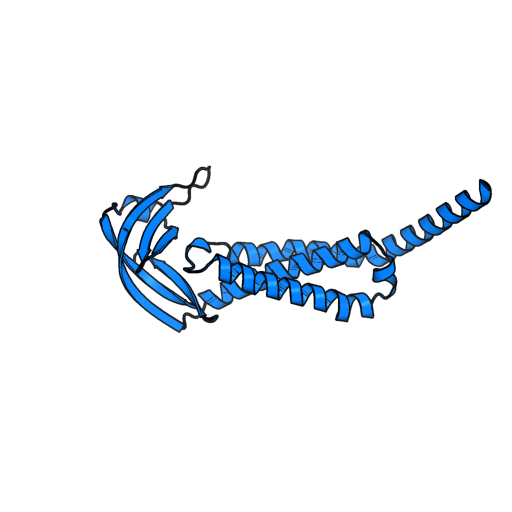3 ASP A C 1
ATOM 689 O O . ASP A 1 83 ? 17.931 6.046 -24.708 1.00 87.12 83 ASP A O 1
ATOM 693 N N . LEU A 1 84 ? 18.386 4.772 -22.919 1.00 85.94 84 LEU A N 1
ATOM 694 C CA . LEU A 1 84 ? 17.094 4.977 -22.261 1.00 85.94 84 LEU A CA 1
ATOM 695 C C . LEU A 1 84 ? 16.883 6.449 -21.887 1.00 85.94 84 LEU A C 1
ATOM 697 O O . LEU A 1 84 ? 15.780 6.967 -22.046 1.00 85.94 84 LEU A O 1
ATOM 701 N N . LYS A 1 85 ? 17.951 7.148 -21.478 1.00 80.62 85 LYS A N 1
ATOM 702 C CA . LYS A 1 85 ? 17.909 8.587 -21.172 1.00 80.62 85 LYS A CA 1
ATOM 703 C C . LYS A 1 85 ? 17.550 9.427 -22.404 1.00 80.62 85 LYS A C 1
ATOM 705 O O . LYS A 1 85 ? 16.853 10.428 -22.287 1.00 80.62 85 LYS A O 1
ATOM 710 N N . ASN A 1 86 ? 17.972 8.979 -23.588 1.00 79.75 86 ASN A N 1
ATOM 711 C CA . ASN A 1 86 ? 17.690 9.637 -24.867 1.00 79.75 86 ASN A CA 1
ATOM 712 C C . ASN A 1 86 ? 16.320 9.239 -25.447 1.00 79.75 86 ASN A C 1
ATOM 714 O O . ASN A 1 86 ? 15.876 9.799 -26.448 1.00 79.75 86 ASN A O 1
ATOM 718 N N . TYR A 1 87 ? 15.625 8.288 -24.817 1.00 82.31 87 TYR A N 1
ATOM 719 C CA . TYR A 1 87 ? 14.338 7.758 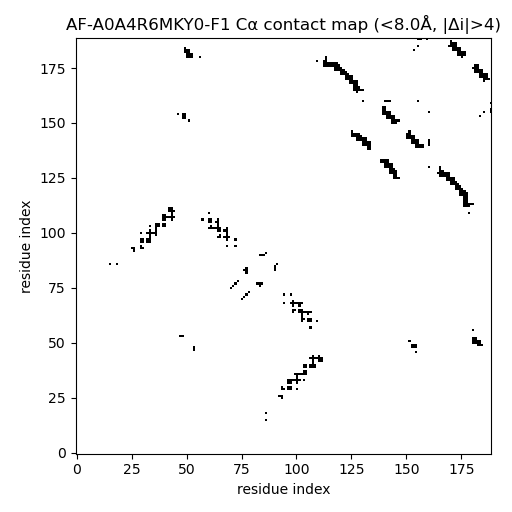-25.264 1.00 82.31 87 TYR A CA 1
ATOM 720 C C . TYR A 1 87 ? 13.131 8.567 -24.737 1.00 82.31 87 TYR A C 1
ATOM 722 O O . TYR A 1 87 ? 12.019 8.048 -24.654 1.00 82.31 87 TYR A O 1
ATOM 730 N N . ASN A 1 88 ? 13.323 9.854 -24.413 1.00 79.75 88 ASN A N 1
ATOM 731 C CA . ASN A 1 88 ? 12.302 10.867 -24.085 1.00 79.75 88 ASN A CA 1
ATOM 732 C C . ASN A 1 88 ? 11.068 10.319 -23.318 1.00 79.75 88 ASN A C 1
ATOM 734 O O . ASN A 1 88 ? 11.197 9.575 -22.345 1.00 79.75 88 ASN A O 1
ATOM 738 N N . ARG A 1 89 ? 9.843 10.673 -23.750 1.00 82.19 89 ARG A N 1
ATOM 739 C CA . ARG A 1 89 ? 8.575 10.302 -23.086 1.00 82.19 89 ARG A CA 1
ATOM 740 C C . ARG A 1 89 ? 8.390 8.790 -22.925 1.00 82.19 89 ARG A C 1
ATOM 742 O O . ARG A 1 89 ? 7.751 8.352 -21.974 1.00 82.19 89 ARG A O 1
ATOM 749 N N . LYS A 1 90 ? 8.923 7.985 -23.849 1.00 83.56 90 LYS A N 1
ATOM 750 C CA . LYS A 1 90 ? 8.774 6.524 -23.799 1.00 83.56 90 LYS A CA 1
ATOM 751 C C . LYS A 1 90 ? 9.731 5.889 -22.790 1.00 83.56 90 LYS A C 1
ATOM 753 O O . LYS A 1 90 ? 9.339 4.933 -22.132 1.00 83.56 90 LYS A O 1
ATOM 758 N N . GLY A 1 91 ? 10.933 6.443 -22.629 1.00 85.88 91 GLY A N 1
ATOM 759 C CA . GLY A 1 91 ? 11.858 6.093 -21.553 1.00 85.88 91 GLY A CA 1
ATOM 760 C C . GLY A 1 91 ? 11.247 6.399 -20.190 1.00 85.88 91 GLY A C 1
ATOM 761 O O . GLY A 1 91 ? 11.214 5.520 -19.337 1.00 85.88 91 GLY A O 1
ATOM 762 N N . TRP A 1 92 ? 10.633 7.578 -20.036 1.00 87.81 92 TRP A N 1
ATOM 763 C CA . TRP A 1 92 ? 9.911 7.927 -18.809 1.00 87.81 92 TRP A CA 1
ATOM 764 C C . TRP A 1 92 ? 8.765 6.961 -18.491 1.00 87.81 92 TRP A C 1
ATOM 766 O O . TRP A 1 92 ? 8.617 6.552 -17.348 1.00 87.81 92 TRP A O 1
ATOM 776 N N . SER A 1 93 ? 7.988 6.532 -19.492 1.00 91.62 93 SER A N 1
ATOM 777 C CA . SER A 1 93 ? 6.923 5.537 -19.288 1.00 91.62 93 SER A CA 1
ATOM 778 C C . SER A 1 93 ? 7.449 4.203 -18.742 1.00 91.62 93 SER A C 1
ATOM 780 O O . SER A 1 93 ? 6.772 3.582 -17.927 1.00 91.62 93 SER A O 1
ATOM 782 N N . ILE A 1 94 ? 8.649 3.776 -19.151 1.00 93.44 94 ILE A N 1
ATOM 783 C CA . ILE A 1 94 ? 9.302 2.578 -18.603 1.00 93.44 94 ILE A CA 1
ATOM 784 C C . ILE A 1 94 ? 9.689 2.812 -17.139 1.00 93.44 94 ILE A C 1
ATOM 786 O O . ILE A 1 94 ? 9.433 1.956 -16.296 1.00 93.44 94 ILE A O 1
ATOM 790 N N . SER A 1 95 ? 10.273 3.965 -16.817 1.00 92.69 95 SER A N 1
ATOM 791 C CA . SER A 1 95 ? 10.643 4.310 -15.439 1.00 92.69 95 SER A CA 1
ATOM 792 C C . SER A 1 95 ? 9.424 4.412 -14.527 1.00 92.69 95 SER A C 1
ATOM 794 O O . SER A 1 95 ? 9.443 3.887 -13.419 1.00 92.69 95 SER A O 1
ATOM 796 N N . ALA A 1 96 ? 8.347 5.030 -15.012 1.00 94.75 96 ALA A N 1
ATOM 797 C CA . ALA A 1 96 ? 7.105 5.205 -14.274 1.00 94.75 96 ALA A CA 1
ATOM 798 C C . ALA A 1 96 ? 6.485 3.862 -13.870 1.00 94.75 96 ALA A C 1
ATOM 800 O O . ALA A 1 96 ? 6.072 3.723 -12.725 1.00 94.75 96 ALA A O 1
ATOM 801 N N . GLY A 1 97 ? 6.475 2.859 -14.757 1.00 96.69 97 GLY A N 1
ATOM 802 C CA . GLY A 1 97 ? 5.963 1.532 -14.400 1.00 96.69 97 GLY A CA 1
ATOM 803 C C . GLY A 1 97 ? 6.772 0.866 -13.281 1.00 96.69 97 GLY A C 1
ATOM 804 O O . GLY A 1 97 ? 6.190 0.329 -12.343 1.00 96.69 97 GLY A O 1
ATOM 805 N N . PHE A 1 98 ? 8.103 0.993 -13.289 1.00 97.38 98 PHE A N 1
ATOM 806 C CA . PHE A 1 98 ? 8.918 0.506 -12.172 1.00 97.38 98 PHE A CA 1
ATOM 807 C C . PHE A 1 98 ? 8.657 1.279 -10.880 1.00 97.38 98 PHE A C 1
ATOM 809 O O . PHE A 1 98 ? 8.475 0.658 -9.840 1.00 97.38 98 PHE A O 1
ATOM 816 N N . ILE A 1 99 ? 8.592 2.611 -10.936 1.00 97.25 99 ILE A N 1
ATOM 817 C CA . ILE A 1 99 ? 8.316 3.450 -9.762 1.00 97.25 99 ILE A CA 1
ATOM 818 C C . ILE A 1 99 ? 6.963 3.089 -9.135 1.00 97.25 99 ILE A C 1
ATOM 820 O O . ILE A 1 99 ? 6.903 2.825 -7.939 1.00 97.25 99 ILE A O 1
ATOM 824 N N . ILE A 1 100 ? 5.898 3.014 -9.939 1.00 97.44 100 ILE A N 1
ATOM 825 C CA . ILE A 1 100 ? 4.557 2.615 -9.479 1.00 97.44 100 ILE A CA 1
ATOM 826 C C . ILE A 1 100 ? 4.592 1.202 -8.890 1.00 97.44 100 ILE A C 1
ATOM 828 O O . ILE A 1 100 ? 4.012 0.952 -7.833 1.00 97.44 100 ILE A O 1
ATOM 832 N N . GLY A 1 101 ? 5.309 0.287 -9.546 1.00 97.75 101 GLY A N 1
ATOM 833 C CA . GLY A 1 101 ? 5.517 -1.062 -9.041 1.00 97.75 101 GLY A CA 1
ATOM 834 C C . GLY A 1 101 ? 6.140 -1.065 -7.645 1.00 97.75 101 GLY A C 1
ATOM 835 O O . GLY A 1 101 ? 5.575 -1.655 -6.730 1.00 97.75 101 GLY A O 1
ATOM 836 N N . PHE A 1 102 ? 7.254 -0.354 -7.450 1.00 98.12 102 PHE A N 1
ATOM 837 C CA . PHE A 1 102 ? 7.930 -0.280 -6.153 1.00 98.12 102 PHE A CA 1
ATOM 838 C C . PHE A 1 102 ? 7.063 0.357 -5.070 1.00 98.12 102 PHE A C 1
ATOM 840 O O . PHE A 1 102 ? 7.025 -0.172 -3.967 1.00 98.12 102 PHE A O 1
ATOM 847 N N . VAL A 1 103 ? 6.318 1.422 -5.377 1.00 97.44 103 VAL A N 1
ATOM 848 C CA . VAL A 1 103 ? 5.356 2.009 -4.428 1.00 97.44 103 VAL A CA 1
ATOM 849 C C . VAL A 1 103 ? 4.341 0.959 -3.966 1.00 97.44 103 VAL A C 1
ATOM 851 O O . VAL A 1 103 ? 4.184 0.754 -2.763 1.00 97.44 103 VAL A O 1
ATOM 854 N N . GLY A 1 104 ? 3.705 0.245 -4.902 1.00 96.25 104 GLY A N 1
ATOM 855 C CA . GLY A 1 104 ? 2.703 -0.769 -4.564 1.00 96.25 104 GLY A CA 1
ATOM 856 C C . GLY A 1 104 ? 3.272 -1.953 -3.778 1.00 96.25 104 GLY A C 1
ATOM 857 O O . GLY A 1 104 ? 2.688 -2.370 -2.778 1.00 96.25 104 GLY A O 1
ATOM 858 N N . TYR A 1 105 ? 4.445 -2.455 -4.177 1.00 97.25 105 TYR A N 1
ATOM 859 C CA . TYR A 1 105 ? 5.122 -3.543 -3.471 1.00 97.25 105 TYR A CA 1
ATOM 860 C C . TYR A 1 105 ? 5.560 -3.134 -2.067 1.00 97.25 105 TYR A C 1
ATOM 862 O O . TYR A 1 105 ? 5.281 -3.862 -1.119 1.00 97.25 105 TYR A O 1
ATOM 870 N N . THR A 1 106 ? 6.223 -1.985 -1.910 1.00 96.88 106 THR A N 1
ATOM 871 C CA . THR A 1 106 ? 6.708 -1.527 -0.603 1.00 96.88 106 THR A CA 1
ATOM 872 C C . THR A 1 106 ? 5.552 -1.284 0.357 1.00 96.88 106 THR A C 1
ATOM 874 O O . THR A 1 106 ? 5.614 -1.761 1.486 1.00 96.88 106 THR A O 1
ATOM 877 N N . PHE A 1 107 ? 4.477 -0.625 -0.087 1.00 95.25 107 PHE A N 1
ATOM 878 C CA . PHE A 1 107 ? 3.287 -0.421 0.740 1.00 95.25 107 PHE A CA 1
ATOM 879 C C . PHE A 1 107 ? 2.646 -1.754 1.159 1.00 95.25 107 PHE A C 1
ATOM 881 O O . PHE A 1 107 ? 2.400 -1.986 2.342 1.00 95.25 107 PHE A O 1
ATOM 888 N N . GLY A 1 108 ? 2.412 -2.658 0.202 1.00 93.94 108 GLY A N 1
ATOM 889 C CA . GLY A 1 108 ? 1.763 -3.940 0.475 1.00 93.94 108 GLY A CA 1
ATOM 890 C C . GLY A 1 108 ? 2.582 -4.854 1.389 1.00 93.94 108 GLY A C 1
ATOM 891 O O . GLY A 1 108 ? 2.050 -5.404 2.352 1.00 93.94 108 GLY A O 1
ATOM 892 N N . ILE A 1 109 ? 3.890 -4.968 1.136 1.00 93.69 109 ILE A N 1
ATOM 893 C CA . ILE A 1 109 ? 4.811 -5.749 1.974 1.00 93.69 109 ILE A CA 1
ATOM 894 C C . ILE A 1 109 ? 4.891 -5.149 3.376 1.00 93.69 109 ILE A C 1
ATOM 896 O O . ILE A 1 109 ? 4.824 -5.895 4.347 1.00 93.69 109 ILE A O 1
ATOM 900 N N . ALA A 1 110 ? 4.991 -3.823 3.501 1.00 94.00 110 ALA A N 1
ATOM 901 C CA . ALA A 1 110 ? 5.018 -3.177 4.807 1.00 94.00 110 ALA A CA 1
ATOM 902 C C . ALA A 1 110 ? 3.734 -3.456 5.600 1.00 94.00 110 ALA A C 1
ATOM 904 O O . ALA A 1 110 ? 3.806 -3.758 6.788 1.00 94.00 110 ALA A O 1
ATOM 905 N N . SER A 1 111 ? 2.567 -3.402 4.948 1.00 92.38 111 SER A N 1
ATOM 906 C CA . SER A 1 111 ? 1.278 -3.642 5.614 1.00 92.38 111 SER A CA 1
ATOM 907 C C . SER A 1 111 ? 1.191 -5.083 6.118 1.00 92.38 111 SER A C 1
ATOM 909 O O . SER A 1 111 ? 0.895 -5.325 7.288 1.00 92.38 111 SER A O 1
ATOM 911 N N . PHE A 1 112 ? 1.580 -6.042 5.275 1.00 91.06 112 PHE A N 1
ATOM 912 C CA . PHE A 1 112 ? 1.672 -7.453 5.644 1.00 91.06 112 PHE A CA 1
ATOM 913 C C . PHE A 1 112 ? 2.659 -7.700 6.795 1.00 91.06 112 PHE A C 1
ATOM 915 O O . PHE A 1 112 ? 2.323 -8.360 7.776 1.00 91.06 112 PHE A O 1
ATOM 922 N N . MET A 1 113 ? 3.868 -7.137 6.708 1.00 90.88 113 MET A N 1
ATOM 923 C CA . MET A 1 113 ? 4.893 -7.280 7.745 1.00 90.88 113 MET A CA 1
ATOM 924 C C . MET A 1 113 ? 4.465 -6.664 9.074 1.00 90.88 113 MET A C 1
ATOM 926 O O . MET A 1 113 ? 4.788 -7.215 10.121 1.00 90.88 113 MET A O 1
ATOM 930 N N . ASN A 1 114 ? 3.748 -5.539 9.045 1.00 91.25 114 ASN A N 1
ATOM 931 C CA . ASN A 1 114 ? 3.276 -4.898 10.264 1.00 91.25 114 ASN A CA 1
ATOM 932 C C . ASN A 1 114 ? 2.230 -5.760 10.988 1.00 91.25 114 ASN A C 1
ATOM 934 O O . ASN A 1 114 ? 2.262 -5.822 12.211 1.00 91.25 114 ASN A O 1
ATOM 938 N N . LYS A 1 115 ? 1.346 -6.446 10.250 1.00 86.81 115 LYS A N 1
ATOM 939 C CA . LYS A 1 115 ? 0.239 -7.237 10.819 1.00 86.81 115 LYS A CA 1
ATOM 940 C C . LYS A 1 115 ? 0.635 -8.637 11.302 1.00 86.81 115 LYS A C 1
ATOM 942 O O . LYS A 1 115 ? 0.072 -9.110 12.281 1.00 86.81 115 LYS A O 1
ATOM 947 N N . ASN A 1 116 ? 1.573 -9.314 10.636 1.00 83.44 116 ASN A N 1
ATOM 948 C CA . ASN A 1 116 ? 1.790 -10.752 10.861 1.00 83.44 116 ASN A CA 1
ATOM 949 C C . ASN A 1 116 ? 2.452 -11.144 12.187 1.00 83.44 116 ASN A C 1
ATOM 951 O O . ASN A 1 116 ? 2.348 -12.298 12.590 1.00 83.44 116 ASN A O 1
ATOM 955 N N . GLU A 1 117 ? 3.155 -10.231 12.848 1.00 75.62 117 GLU A N 1
ATOM 956 C CA . GLU A 1 117 ? 3.875 -10.519 14.093 1.00 75.62 117 GLU A CA 1
ATOM 957 C C . GLU A 1 117 ? 3.686 -9.341 15.052 1.00 75.62 117 GLU A C 1
ATOM 959 O O . GLU A 1 117 ? 4.515 -8.425 15.079 1.00 75.62 117 GLU A O 1
ATOM 964 N N . PRO A 1 118 ? 2.564 -9.307 15.788 1.00 76.88 118 PRO A N 1
ATOM 965 C CA . PRO A 1 118 ? 2.284 -8.209 16.695 1.00 76.88 118 PRO A CA 1
ATOM 966 C C . PRO A 1 118 ? 3.269 -8.212 17.864 1.00 76.88 118 PRO A C 1
ATOM 968 O O . PRO A 1 118 ? 3.523 -9.246 18.480 1.00 76.88 118 PRO A O 1
ATOM 971 N N . ALA A 1 119 ? 3.821 -7.041 18.172 1.00 76.69 119 ALA A N 1
ATOM 972 C CA . ALA A 1 119 ? 4.791 -6.873 19.247 1.00 76.69 119 ALA A CA 1
ATOM 973 C C . ALA A 1 119 ? 4.109 -6.687 20.610 1.00 76.69 119 ALA A C 1
ATOM 975 O O . ALA A 1 119 ? 4.600 -7.180 21.623 1.00 76.69 119 ALA A O 1
ATOM 976 N N . ILE A 1 120 ? 2.991 -5.955 20.641 1.00 79.44 120 ILE A N 1
ATOM 977 C CA . ILE A 1 120 ? 2.261 -5.600 21.864 1.00 79.44 120 ILE A CA 1
ATOM 978 C C . ILE A 1 120 ? 0.766 -5.639 21.561 1.00 79.44 120 ILE A C 1
ATOM 980 O O . ILE A 1 120 ? 0.334 -5.174 20.509 1.00 79.44 120 ILE A O 1
ATOM 984 N N . ILE A 1 121 ? -0.016 -6.172 22.499 1.00 86.00 121 ILE A N 1
ATOM 985 C CA . ILE A 1 121 ? -1.477 -6.179 22.443 1.00 86.00 121 ILE A CA 1
ATOM 986 C C . ILE A 1 121 ? -1.984 -5.514 23.720 1.00 86.00 121 ILE A C 1
ATOM 988 O O . ILE A 1 121 ? -1.674 -5.966 24.822 1.00 86.00 121 ILE A O 1
ATOM 992 N N . ASN A 1 122 ? -2.753 -4.439 23.573 1.00 88.50 122 ASN A N 1
ATOM 993 C CA . ASN A 1 122 ? -3.424 -3.761 24.674 1.00 88.50 122 ASN A CA 1
ATOM 994 C C . ASN A 1 122 ? -4.934 -3.821 24.459 1.00 88.50 122 ASN A C 1
ATOM 996 O O . ASN A 1 122 ? -5.436 -3.323 23.453 1.00 88.50 122 ASN A O 1
ATOM 1000 N N . THR A 1 123 ? -5.653 -4.418 25.405 1.00 91.38 123 THR A N 1
ATOM 1001 C CA . THR A 1 123 ? -7.108 -4.559 25.329 1.00 91.38 123 THR A CA 1
ATOM 1002 C C . THR A 1 123 ? -7.768 -3.580 26.281 1.00 91.38 123 THR A C 1
ATOM 1004 O O . THR A 1 123 ? -7.495 -3.596 27.483 1.00 91.38 123 THR A O 1
ATOM 1007 N N . LYS A 1 124 ? -8.662 -2.744 25.755 1.00 92.19 124 LYS A N 1
ATOM 1008 C CA . LYS A 1 124 ? -9.443 -1.787 26.543 1.00 92.19 124 LYS A CA 1
ATOM 1009 C C . LYS A 1 124 ? -10.864 -1.677 26.008 1.00 92.19 124 LYS A C 1
ATOM 1011 O O . LYS A 1 124 ? -11.140 -1.986 24.850 1.00 92.19 124 LYS A O 1
ATOM 1016 N N . GLU A 1 125 ? -11.760 -1.249 26.884 1.00 93.44 125 GLU A N 1
ATOM 1017 C CA . GLU A 1 125 ? -13.144 -0.951 26.536 1.00 93.44 125 GLU A CA 1
ATOM 1018 C C . GLU A 1 125 ? -13.280 0.509 26.114 1.00 93.44 125 GLU A C 1
ATOM 1020 O O . GLU A 1 125 ? -12.751 1.404 26.776 1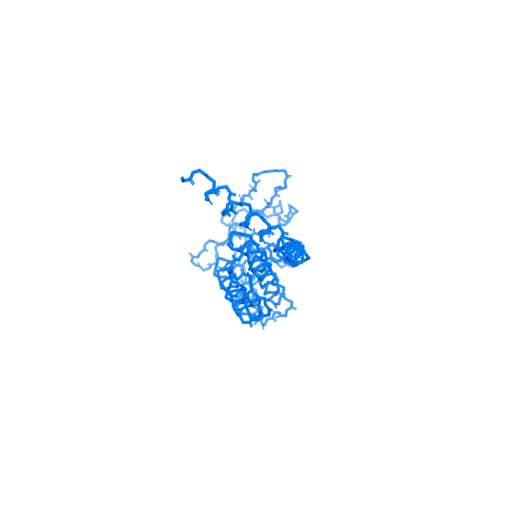.00 93.44 125 GLU A O 1
ATOM 1025 N N . TYR A 1 126 ? -14.000 0.734 25.020 1.00 93.62 126 TYR A N 1
ATOM 1026 C CA . TYR A 1 126 ? -14.242 2.058 24.467 1.00 93.62 126 TYR A CA 1
ATOM 1027 C C . TYR A 1 126 ? -15.702 2.215 24.056 1.00 93.62 126 TYR A C 1
ATOM 1029 O O . TYR A 1 126 ? -16.301 1.282 23.521 1.00 93.62 126 TYR A O 1
ATOM 1037 N N . ALA A 1 127 ? -16.254 3.405 24.279 1.00 93.00 127 ALA A N 1
ATOM 1038 C CA . ALA A 1 127 ? -17.630 3.722 23.927 1.00 93.00 127 ALA A CA 1
ATOM 1039 C C . ALA A 1 127 ? -17.770 4.019 22.427 1.00 93.00 127 ALA A C 1
ATOM 1041 O O . ALA A 1 127 ? -16.969 4.758 21.844 1.00 93.00 127 ALA A O 1
ATOM 1042 N N . ILE A 1 128 ? -18.817 3.470 21.813 1.00 94.88 128 ILE A N 1
ATOM 1043 C CA . ILE A 1 128 ? -19.217 3.814 20.447 1.00 94.88 128 ILE A CA 1
ATOM 1044 C C . ILE A 1 128 ? -19.888 5.192 20.467 1.00 94.88 128 ILE A C 1
ATOM 1046 O O . ILE A 1 128 ? -20.945 5.352 21.072 1.00 94.88 128 ILE A O 1
ATOM 1050 N N . GLU A 1 129 ? -19.315 6.166 19.767 1.00 95.50 129 GLU A N 1
ATOM 1051 C CA . GLU A 1 129 ? -19.880 7.518 19.627 1.00 95.50 129 GLU A CA 1
ATOM 1052 C C . GLU A 1 129 ? -20.867 7.592 18.456 1.00 95.50 129 GLU A C 1
ATOM 1054 O O . GLU A 1 129 ? -21.921 8.215 18.550 1.00 95.50 129 GLU A O 1
ATOM 1059 N N . GLU A 1 130 ? -20.549 6.924 17.344 1.00 95.81 130 GLU A N 1
ATOM 1060 C CA . GLU A 1 130 ? -21.377 6.953 16.139 1.00 95.81 130 GLU A CA 1
ATOM 1061 C C . GLU A 1 130 ? -21.266 5.643 15.350 1.00 95.81 130 GLU A C 1
ATOM 1063 O O . GLU A 1 130 ? -20.271 4.915 15.410 1.00 95.81 130 GLU A O 1
ATOM 1068 N N . LYS A 1 131 ? -22.305 5.354 14.565 1.00 94.88 131 LYS A N 1
ATOM 1069 C CA . LYS A 1 131 ? -22.347 4.267 13.590 1.00 94.88 131 LYS A CA 1
ATOM 1070 C C . LYS A 1 131 ? -22.682 4.833 12.220 1.00 94.88 131 LYS A C 1
ATOM 1072 O O . LYS A 1 131 ? -23.661 5.558 12.078 1.00 94.88 131 LYS A O 1
ATOM 1077 N N . SER A 1 132 ? -21.936 4.426 11.199 1.00 93.38 132 SER A N 1
ATOM 1078 C CA . SER A 1 132 ? -22.222 4.803 9.813 1.00 93.38 132 SER A CA 1
ATOM 1079 C C . SER A 1 132 ? -22.061 3.618 8.870 1.00 93.38 132 SER A C 1
ATOM 1081 O O . SER A 1 132 ? -21.433 2.613 9.205 1.00 93.38 132 SER A O 1
ATOM 1083 N N . GLN A 1 133 ? -22.643 3.734 7.680 1.00 91.25 133 GLN A N 1
ATOM 1084 C CA . GLN A 1 133 ? -22.477 2.777 6.593 1.00 91.25 133 GLN A CA 1
ATOM 1085 C C . GLN A 1 133 ? -21.941 3.499 5.362 1.00 91.25 133 GLN A C 1
ATOM 1087 O O . GLN A 1 133 ? -22.401 4.587 5.014 1.00 91.25 133 GLN A O 1
ATOM 1092 N N . GLY A 1 134 ? -20.996 2.867 4.672 1.00 81.94 134 GLY A N 1
ATOM 1093 C CA . GLY A 1 134 ? -20.487 3.360 3.401 1.00 81.94 134 GLY A CA 1
ATOM 1094 C C . GLY A 1 134 ? -21.589 3.471 2.346 1.00 81.94 134 GLY A C 1
ATOM 1095 O O . GLY A 1 134 ? -22.522 2.664 2.283 1.00 81.94 134 GLY A O 1
ATOM 1096 N N . VAL A 1 135 ? -21.467 4.471 1.475 1.00 74.50 135 VAL A N 1
ATOM 1097 C CA . VAL A 1 135 ? -22.396 4.688 0.363 1.00 74.50 135 VAL A CA 1
ATOM 1098 C C . VAL A 1 135 ? -21.943 3.837 -0.830 1.00 74.50 135 VAL A C 1
ATOM 1100 O O . VAL A 1 135 ? -20.917 4.122 -1.441 1.00 74.50 135 VAL A O 1
ATOM 1103 N N . GLY A 1 136 ? -22.681 2.774 -1.178 1.00 69.81 136 GLY A N 1
ATOM 1104 C CA . GLY A 1 136 ? -22.347 1.937 -2.340 1.00 69.81 136 GLY A CA 1
ATOM 1105 C C . GLY A 1 136 ? -22.987 0.544 -2.367 1.00 69.81 136 GLY A C 1
ATOM 1106 O O . GLY A 1 136 ? -23.835 0.216 -1.536 1.00 69.81 136 GLY A O 1
ATOM 1107 N N . ARG A 1 137 ? -22.579 -0.276 -3.354 1.00 65.44 137 ARG A N 1
ATOM 1108 C CA . ARG A 1 137 ? -22.982 -1.696 -3.489 1.00 65.44 137 ARG A CA 1
ATOM 1109 C C . ARG A 1 137 ? -22.302 -2.608 -2.458 1.00 65.44 137 ARG A C 1
ATOM 1111 O O . ARG A 1 137 ? -22.949 -3.525 -1.974 1.00 65.44 137 ARG A O 1
ATOM 1118 N N . ASN A 1 138 ? -21.050 -2.322 -2.098 1.00 69.19 138 ASN A N 1
ATOM 1119 C CA . ASN A 1 138 ? -20.322 -2.998 -1.021 1.00 69.19 138 ASN A CA 1
ATOM 1120 C C . ASN A 1 138 ? -20.255 -2.045 0.172 1.00 69.19 138 ASN A C 1
ATOM 1122 O O . ASN A 1 138 ? -19.306 -1.274 0.295 1.00 69.19 138 ASN A O 1
ATOM 1126 N N . ARG A 1 139 ? -21.317 -2.018 0.982 1.00 80.25 139 ARG A N 1
ATOM 1127 C CA . ARG A 1 139 ? -21.381 -1.134 2.149 1.00 80.25 139 ARG A CA 1
ATOM 1128 C C . ARG A 1 139 ? -20.451 -1.671 3.226 1.00 80.25 139 ARG A C 1
ATOM 1130 O O . ARG A 1 139 ? -20.712 -2.726 3.795 1.00 80.25 139 ARG A O 1
ATOM 1137 N N . GLU A 1 140 ? -19.372 -0.949 3.481 1.00 87.94 140 GLU A N 1
ATOM 1138 C CA . GLU A 1 140 ? -18.583 -1.151 4.689 1.00 87.94 140 GLU A CA 1
ATOM 1139 C C . GLU A 1 140 ? -19.339 -0.567 5.880 1.00 87.94 140 GLU A C 1
ATOM 1141 O O . GLU A 1 140 ? -20.057 0.430 5.754 1.00 87.94 140 GLU A O 1
ATOM 1146 N N . ASN A 1 141 ? -19.208 -1.220 7.027 1.00 92.81 141 ASN A N 1
ATOM 1147 C CA . ASN A 1 141 ? -19.834 -0.783 8.259 1.00 92.81 141 ASN A CA 1
ATOM 1148 C C . ASN A 1 141 ? -18.771 -0.145 9.141 1.00 92.81 141 ASN A C 1
ATOM 1150 O O . ASN A 1 141 ? -17.745 -0.765 9.425 1.00 92.81 141 ASN A O 1
ATOM 1154 N N . TYR A 1 142 ? -19.032 1.090 9.556 1.00 93.44 142 TYR A N 1
ATOM 1155 C CA . TYR A 1 142 ? -18.105 1.890 10.336 1.00 93.44 142 TYR A CA 1
ATOM 1156 C C . TYR A 1 142 ? -18.642 2.094 11.750 1.00 93.44 142 TYR A C 1
ATOM 1158 O O . TYR A 1 142 ? -19.819 2.429 11.945 1.00 93.44 142 TYR A O 1
ATOM 1166 N N . LEU A 1 143 ? -17.752 1.927 12.723 1.00 94.06 143 LEU A N 1
ATOM 1167 C CA . LEU A 1 143 ? -17.925 2.382 14.097 1.00 94.06 143 LEU A CA 1
ATOM 1168 C C . LEU A 1 143 ? -16.966 3.544 14.335 1.00 94.06 143 LEU A C 1
ATOM 1170 O O . LEU A 1 143 ? -15.784 3.435 14.016 1.00 94.06 143 LEU A O 1
ATOM 1174 N N . PHE A 1 144 ? -17.466 4.637 14.895 1.00 94.44 144 PHE A N 1
ATOM 1175 C CA . PHE A 1 144 ? -16.639 5.739 15.366 1.00 94.44 144 PHE A CA 1
ATOM 1176 C C . PHE A 1 144 ? -16.507 5.616 16.872 1.00 94.44 144 PHE A C 1
ATOM 1178 O O . PHE A 1 144 ? -17.503 5.631 17.600 1.00 94.44 144 PHE A O 1
ATOM 1185 N N . VAL A 1 145 ? -15.275 5.445 17.327 1.00 93.50 145 VAL A N 1
ATOM 1186 C CA . VAL A 1 145 ? -14.968 5.129 18.716 1.00 93.50 145 VAL A CA 1
ATOM 1187 C C . VAL A 1 145 ? -14.011 6.169 19.257 1.00 93.50 145 VAL A C 1
ATOM 1189 O O . VAL A 1 145 ? -13.025 6.522 18.612 1.00 93.50 145 VAL A O 1
ATOM 1192 N N . LYS A 1 146 ? -14.298 6.662 20.458 1.00 89.31 146 LYS A N 1
ATOM 1193 C CA . LYS A 1 146 ? -13.427 7.624 21.120 1.00 89.31 146 LYS A CA 1
ATOM 1194 C C . LYS A 1 146 ? -12.262 6.901 21.783 1.00 89.31 146 LYS A C 1
ATOM 1196 O O . LYS A 1 146 ? -12.434 6.278 22.828 1.00 89.31 146 LYS A O 1
ATOM 1201 N N . ILE A 1 147 ? -11.080 7.004 21.185 1.00 86.56 147 ILE A N 1
ATOM 1202 C CA . ILE A 1 147 ? -9.833 6.473 21.735 1.00 86.56 147 ILE A CA 1
ATOM 1203 C C . ILE A 1 147 ? -9.003 7.668 22.209 1.00 86.56 147 ILE A C 1
ATOM 1205 O O . ILE A 1 147 ? -8.580 8.521 21.429 1.00 86.56 147 ILE A O 1
ATOM 1209 N N . ASP A 1 148 ? -8.826 7.765 23.526 1.00 84.25 148 ASP A N 1
ATOM 1210 C CA . ASP A 1 148 ? -8.221 8.912 24.207 1.00 84.25 148 ASP A CA 1
ATOM 1211 C C . ASP A 1 148 ? -8.922 10.249 23.876 1.00 84.25 148 ASP A C 1
ATOM 1213 O O . ASP A 1 148 ? -10.007 10.535 24.390 1.00 84.25 148 ASP A O 1
ATOM 1217 N N . LYS A 1 149 ? -8.300 11.097 23.045 1.00 83.81 149 LYS A N 1
ATOM 1218 C CA . LYS A 1 149 ? -8.837 12.405 22.619 1.00 83.81 149 LYS A CA 1
ATOM 1219 C C . LYS A 1 149 ? -9.304 12.425 21.162 1.00 83.81 149 LYS A C 1
ATOM 1221 O O . LYS A 1 149 ? -9.840 13.446 20.735 1.00 83.81 149 LYS A O 1
ATOM 1226 N N . ASN A 1 150 ? -9.118 11.329 20.432 1.00 87.06 150 ASN A N 1
ATOM 1227 C CA . ASN A 1 150 ? -9.421 11.235 19.012 1.00 87.06 150 ASN A CA 1
ATOM 1228 C C . ASN A 1 150 ? -10.639 10.340 18.777 1.00 87.06 150 ASN A C 1
ATOM 1230 O O . ASN A 1 150 ? -10.957 9.460 19.579 1.00 87.06 150 ASN A O 1
ATOM 1234 N N . ILE A 1 151 ? -11.331 10.594 17.671 1.00 89.88 151 ILE A N 1
ATOM 1235 C CA . ILE A 1 151 ? -12.380 9.714 17.166 1.00 89.88 151 ILE A CA 1
ATOM 1236 C C . ILE A 1 151 ? -11.741 8.870 16.075 1.00 89.88 151 ILE A C 1
ATOM 1238 O O . ILE A 1 151 ? -11.350 9.398 15.037 1.00 89.88 151 ILE A O 1
ATOM 1242 N N . GLU A 1 152 ? -11.658 7.571 16.322 1.00 90.94 152 GLU A N 1
ATOM 1243 C CA . GLU A 1 152 ? -11.110 6.605 15.380 1.00 90.94 152 GLU A CA 1
ATOM 1244 C C . GLU A 1 152 ? -12.247 5.895 14.652 1.00 90.94 152 GLU A C 1
ATOM 1246 O O . GL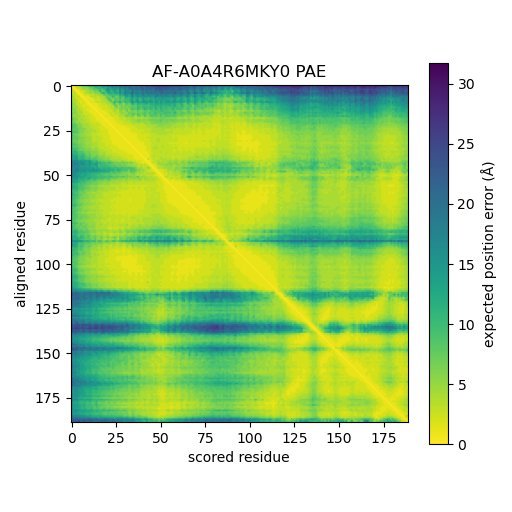U A 1 152 ? -13.253 5.506 15.255 1.00 90.94 152 GLU A O 1
ATOM 1251 N N . ARG A 1 153 ? -12.093 5.733 13.337 1.00 91.25 153 ARG A N 1
ATOM 1252 C CA . ARG A 1 153 ? -13.053 5.027 12.487 1.00 91.25 153 ARG A CA 1
ATOM 1253 C C . ARG A 1 153 ? -12.595 3.587 12.306 1.00 91.25 153 ARG A C 1
ATOM 1255 O O . ARG A 1 153 ? -11.521 3.348 11.780 1.00 91.25 153 ARG A O 1
ATOM 1262 N N . ILE A 1 154 ? -13.438 2.629 12.668 1.00 92.00 154 ILE A N 1
ATOM 1263 C CA . ILE A 1 154 ? -13.117 1.200 12.608 1.00 92.00 154 ILE A CA 1
ATOM 1264 C C . ILE A 1 154 ? -14.068 0.515 11.633 1.00 92.00 154 ILE A C 1
ATOM 1266 O O . ILE A 1 154 ? -15.285 0.691 11.724 1.00 92.00 154 ILE A O 1
ATOM 1270 N N . ILE A 1 155 ? -13.519 -0.291 10.723 1.00 91.88 155 ILE A N 1
ATOM 1271 C CA . ILE A 1 155 ? -14.308 -1.161 9.845 1.00 91.88 155 ILE A CA 1
ATOM 1272 C C . ILE A 1 155 ? -14.632 -2.459 10.583 1.00 91.88 155 ILE A C 1
ATOM 1274 O O . ILE A 1 155 ? -13.725 -3.121 11.093 1.00 91.88 155 ILE A O 1
ATOM 1278 N N . CYS A 1 156 ? -15.904 -2.860 10.565 1.00 90.81 156 CYS A N 1
ATOM 1279 C CA . CYS A 1 156 ? -16.364 -4.122 11.139 1.00 90.81 156 CYS A CA 1
ATOM 1280 C C . CYS A 1 156 ? -17.357 -4.868 10.233 1.00 90.81 156 CYS A C 1
ATOM 1282 O O . CYS A 1 156 ? -17.864 -4.352 9.230 1.00 90.81 156 CYS A O 1
ATOM 1284 N N . SER A 1 157 ? -17.632 -6.122 10.580 1.00 91.31 157 SER A N 1
ATOM 1285 C CA . SER A 1 157 ? -18.607 -6.965 9.898 1.00 91.31 157 SER A CA 1
ATOM 1286 C C . SER A 1 157 ? -20.039 -6.454 10.084 1.00 91.31 157 SER A C 1
ATOM 1288 O O . SER A 1 157 ? -20.396 -5.865 11.102 1.00 91.31 157 SER A O 1
ATOM 1290 N N . ASP A 1 158 ? -20.907 -6.735 9.110 1.00 91.00 158 ASP A N 1
ATOM 1291 C CA . ASP A 1 158 ? -22.335 -6.383 9.181 1.00 91.00 158 ASP A CA 1
ATOM 1292 C C . ASP A 1 158 ? -23.046 -7.013 10.384 1.00 91.00 158 ASP A C 1
ATOM 1294 O O . ASP A 1 158 ? -23.886 -6.378 11.021 1.00 91.00 158 ASP A O 1
ATOM 1298 N N . LYS A 1 159 ? -22.664 -8.245 10.738 1.00 92.00 159 LYS A N 1
ATOM 1299 C CA . LYS A 1 159 ? -23.201 -8.938 11.909 1.00 92.00 159 LYS A CA 1
ATOM 1300 C C . LYS A 1 159 ? -22.846 -8.191 13.195 1.00 92.00 159 LYS A C 1
ATOM 1302 O O . LYS A 1 159 ? -23.741 -7.938 13.996 1.00 92.00 159 LYS A O 1
ATOM 1307 N N . TYR A 1 160 ? -21.573 -7.824 13.361 1.00 93.62 160 TYR A N 1
ATOM 1308 C CA . TYR A 1 160 ? -21.106 -7.108 14.547 1.00 93.62 160 TYR A CA 1
ATOM 1309 C C . TYR A 1 160 ? -21.695 -5.697 14.619 1.00 93.62 160 TYR A C 1
ATOM 1311 O O . TYR A 1 160 ? -22.203 -5.275 15.654 1.00 93.62 160 TYR A O 1
ATOM 1319 N N . TRP A 1 161 ? -21.723 -4.981 13.492 1.00 94.75 161 TRP A N 1
ATOM 1320 C CA . TRP A 1 161 ? -22.313 -3.648 13.426 1.00 94.75 161 TRP A CA 1
ATOM 1321 C C . TRP A 1 161 ? -23.785 -3.646 13.844 1.00 94.75 161 TRP A C 1
ATOM 1323 O O . TRP A 1 161 ? -24.222 -2.729 14.528 1.00 94.75 161 TRP A O 1
ATOM 1333 N N . LYS A 1 162 ? -24.568 -4.664 13.473 1.00 93.25 162 LYS A N 1
ATOM 1334 C CA . LYS A 1 162 ? -25.980 -4.780 13.876 1.00 93.25 162 LYS A CA 1
ATOM 1335 C C . LYS A 1 162 ? -26.176 -5.170 15.342 1.00 93.25 162 LYS A C 1
ATOM 1337 O O . LYS A 1 162 ? -27.231 -4.856 15.882 1.00 93.25 162 LYS A O 1
ATOM 1342 N N . SER A 1 163 ? -25.212 -5.848 15.968 1.00 94.38 163 SER A N 1
ATOM 1343 C CA . SER A 1 163 ? -25.344 -6.320 17.352 1.00 94.38 163 SER A CA 1
ATOM 1344 C C . SER A 1 163 ? -25.015 -5.273 18.413 1.00 94.38 163 SER A C 1
ATOM 1346 O O . SER A 1 163 ? -25.359 -5.494 19.566 1.00 94.38 163 SER A O 1
ATOM 1348 N N . VAL A 1 164 ? -24.349 -4.176 18.042 1.00 95.06 164 VAL A N 1
ATOM 1349 C CA . VAL A 1 164 ? -23.924 -3.118 18.974 1.00 95.06 164 VAL A CA 1
ATOM 1350 C C . VAL A 1 164 ? -24.706 -1.821 18.771 1.00 95.06 164 VAL A C 1
ATOM 1352 O O . VAL A 1 164 ? -25.116 -1.504 17.649 1.00 95.06 164 VAL A O 1
ATOM 1355 N N . ASN A 1 165 ? -24.866 -1.029 19.828 1.00 95.56 165 ASN A N 1
ATOM 1356 C CA . ASN A 1 165 ? -25.536 0.275 19.797 1.00 95.56 165 ASN A CA 1
ATOM 1357 C C . ASN A 1 165 ? -24.589 1.436 20.126 1.00 95.56 165 ASN A C 1
ATOM 1359 O O . ASN A 1 165 ? -23.548 1.268 20.754 1.00 95.56 165 ASN A O 1
ATOM 1363 N N . VAL A 1 166 ? -24.965 2.642 19.694 1.00 95.31 166 VAL A N 1
ATOM 1364 C CA . VAL A 1 166 ? -24.275 3.874 20.105 1.00 95.31 166 VAL A CA 1
ATOM 1365 C C . VAL A 1 166 ? -24.389 4.027 21.625 1.00 95.31 166 VAL A C 1
ATOM 1367 O O . VAL A 1 166 ? -25.459 3.804 22.190 1.00 95.31 166 VAL A O 1
ATOM 1370 N N . GLY A 1 167 ? -23.288 4.391 22.279 1.00 93.31 167 GLY A N 1
ATOM 1371 C CA . GLY A 1 167 ? -23.156 4.476 23.733 1.00 93.31 167 GLY A CA 1
ATOM 1372 C C . GLY A 1 167 ? -22.744 3.168 24.416 1.00 93.31 167 GLY A C 1
ATOM 1373 O O . GLY A 1 167 ? -22.384 3.200 25.591 1.00 93.31 167 GLY A O 1
ATOM 1374 N N . GLU A 1 168 ? -22.754 2.029 23.714 1.00 94.06 168 GLU A N 1
ATOM 1375 C CA . GLU A 1 168 ? -22.237 0.773 24.264 1.00 94.06 168 GLU A CA 1
ATOM 1376 C C . GLU A 1 168 ? -20.706 0.748 24.262 1.00 94.06 168 GLU A C 1
ATOM 1378 O O . GLU A 1 168 ? -20.053 1.295 23.368 1.00 94.06 168 GLU A O 1
ATOM 1383 N N . ASN A 1 169 ? -20.138 0.067 25.258 1.00 93.56 169 ASN A N 1
ATOM 1384 C CA . ASN A 1 169 ? -18.708 -0.192 25.327 1.00 93.56 169 ASN A CA 1
ATOM 1385 C C . ASN A 1 169 ? -18.360 -1.456 24.539 1.00 93.56 169 ASN A C 1
ATOM 1387 O O . ASN A 1 169 ? -18.954 -2.514 24.747 1.00 93.56 169 ASN A O 1
ATOM 1391 N N . ILE A 1 170 ? -17.346 -1.360 23.685 1.00 93.62 170 ILE A N 1
ATOM 1392 C CA . ILE A 1 170 ? -16.769 -2.494 22.965 1.00 93.62 170 ILE A CA 1
ATOM 1393 C C . ILE A 1 170 ? -15.314 -2.703 23.364 1.00 93.62 170 ILE A C 1
ATOM 1395 O O . ILE A 1 170 ? -14.583 -1.747 23.621 1.00 93.62 170 ILE A O 1
ATOM 13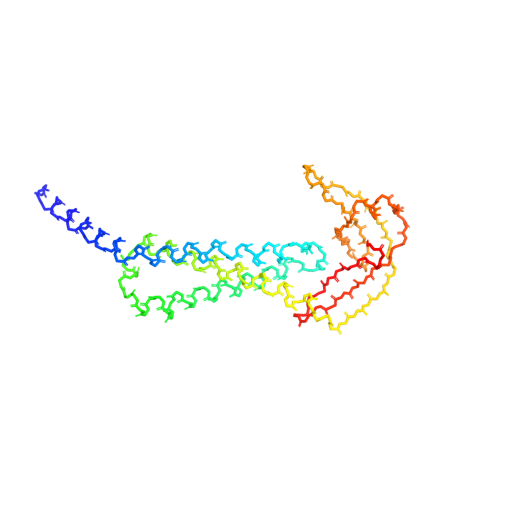99 N N . LYS A 1 171 ? -14.879 -3.966 23.391 1.00 93.94 171 LYS A N 1
ATOM 1400 C CA . LYS A 1 171 ? -13.476 -4.315 23.622 1.00 93.94 171 LYS A CA 1
ATOM 1401 C C . LYS A 1 171 ? -12.689 -4.218 22.327 1.00 93.94 171 LYS A C 1
ATOM 1403 O O . LYS A 1 171 ? -12.933 -4.969 21.379 1.00 93.94 171 LYS A O 1
ATOM 1408 N N . LEU A 1 172 ? -11.737 -3.295 22.319 1.00 92.88 172 LEU A N 1
ATOM 1409 C CA . LEU A 1 172 ? -10.785 -3.121 21.237 1.00 92.88 172 LEU A CA 1
ATOM 1410 C C . LEU A 1 172 ? -9.411 -3.606 21.679 1.00 92.88 172 LEU A C 1
ATOM 1412 O O . LEU A 1 172 ? -8.950 -3.307 22.783 1.00 92.88 172 LEU A O 1
ATOM 1416 N N . ARG A 1 173 ? -8.755 -4.330 20.777 1.00 91.81 173 ARG A N 1
ATOM 1417 C CA . ARG A 1 173 ? -7.345 -4.690 20.850 1.00 91.81 173 ARG A CA 1
ATOM 1418 C C . ARG A 1 173 ? -6.569 -3.683 20.016 1.00 91.81 173 ARG A C 1
ATOM 1420 O O . ARG A 1 173 ? -6.712 -3.649 18.796 1.00 91.81 173 ARG A O 1
ATOM 1427 N N . ILE A 1 174 ? -5.765 -2.866 20.683 1.00 92.25 174 ILE A N 1
ATOM 1428 C CA . ILE A 1 174 ? -4.771 -2.012 20.039 1.00 92.25 174 ILE A CA 1
ATOM 1429 C C . ILE A 1 174 ? -3.495 -2.831 19.930 1.00 92.25 174 ILE A C 1
ATOM 1431 O O . ILE A 1 174 ? -2.931 -3.263 20.940 1.00 92.25 174 ILE A O 1
ATOM 143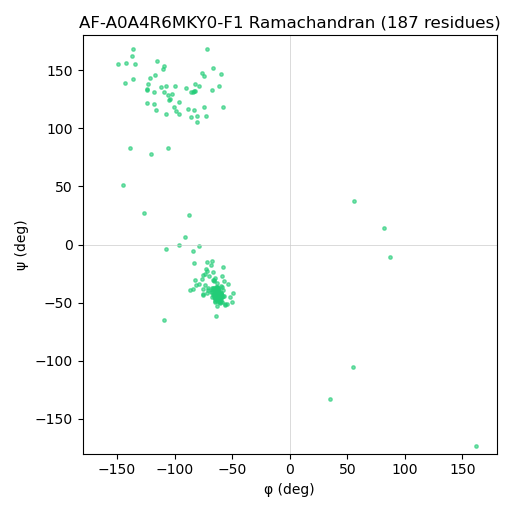5 N N . ILE A 1 175 ? -3.083 -3.079 18.695 1.00 92.06 175 ILE A N 1
ATOM 1436 C CA . ILE A 1 175 ? -1.997 -3.986 18.371 1.00 92.06 175 ILE A CA 1
ATOM 1437 C C . ILE A 1 175 ? -0.868 -3.186 17.735 1.00 92.06 175 ILE A C 1
ATOM 1439 O O . ILE A 1 175 ? -1.026 -2.647 16.640 1.00 92.06 175 ILE A O 1
ATOM 1443 N N . THR A 1 176 ? 0.285 -3.140 18.398 1.00 92.19 176 THR A N 1
ATOM 1444 C CA . THR A 1 176 ? 1.491 -2.540 17.824 1.00 92.19 176 THR A CA 1
ATOM 1445 C C . THR A 1 176 ? 2.142 -3.545 16.892 1.00 92.19 176 THR A C 1
ATOM 1447 O O . THR A 1 176 ? 2.666 -4.576 17.325 1.00 92.19 176 THR A O 1
ATOM 1450 N N . GLY A 1 177 ? 2.097 -3.253 15.596 1.00 90.69 177 GLY A N 1
ATOM 1451 C CA . GLY A 1 177 ? 2.712 -4.094 14.584 1.00 90.69 177 GLY A CA 1
ATOM 1452 C C . GLY A 1 177 ? 4.239 -4.035 14.590 1.00 90.69 177 GLY A C 1
ATOM 1453 O O . GLY A 1 177 ? 4.856 -3.152 15.187 1.00 90.69 177 GLY A O 1
ATOM 1454 N N . LYS A 1 178 ? 4.873 -4.961 13.866 1.00 90.81 178 LYS A N 1
ATOM 1455 C CA . LYS A 1 178 ? 6.341 -5.100 13.815 1.00 90.81 178 LYS A CA 1
ATOM 1456 C C . LYS A 1 178 ? 7.081 -3.848 13.329 1.00 90.81 178 LYS A C 1
ATOM 1458 O O . LYS A 1 178 ? 8.244 -3.653 13.671 1.00 90.81 178 LYS A O 1
ATOM 1463 N N . LEU A 1 179 ? 6.431 -3.014 12.516 1.00 91.25 179 LEU A N 1
ATOM 1464 C CA . LEU A 1 179 ? 7.011 -1.772 11.997 1.00 91.25 179 LEU A CA 1
ATOM 1465 C C . LEU A 1 179 ? 6.717 -0.563 12.901 1.00 91.25 179 LEU A C 1
ATOM 1467 O O . LEU A 1 179 ? 7.043 0.559 12.524 1.00 91.25 179 LEU A O 1
ATOM 1471 N N . GLY A 1 180 ? 6.120 -0.787 14.077 1.00 90.38 180 GLY A N 1
ATOM 1472 C CA . GLY A 1 180 ? 5.803 0.249 15.060 1.00 90.38 180 GLY A CA 1
ATOM 1473 C C . GLY A 1 180 ? 4.511 1.015 14.775 1.00 90.38 180 GLY A C 1
ATOM 1474 O O . GLY A 1 180 ? 4.308 2.075 15.356 1.00 90.38 180 GLY A O 1
ATOM 1475 N N . PHE A 1 181 ? 3.656 0.512 13.878 1.00 91.75 181 PHE A N 1
ATOM 1476 C CA . PHE A 1 181 ? 2.356 1.119 13.595 1.00 91.75 181 PHE A CA 1
ATOM 1477 C C . PHE A 1 181 ? 1.235 0.344 14.267 1.00 91.75 181 PHE A C 1
ATOM 1479 O O . PHE A 1 181 ? 1.120 -0.874 14.085 1.00 91.75 181 PHE A O 1
ATOM 1486 N N . ASP A 1 182 ? 0.395 1.078 14.986 1.00 91.94 182 ASP A N 1
ATOM 1487 C CA . ASP A 1 182 ? -0.738 0.527 15.712 1.00 91.94 182 ASP A CA 1
ATOM 1488 C C . ASP A 1 182 ? -1.942 0.316 14.795 1.00 91.94 182 ASP A C 1
ATOM 1490 O O . ASP A 1 182 ? -2.275 1.172 13.966 1.00 91.94 182 ASP A O 1
ATOM 1494 N N . PHE A 1 183 ? -2.616 -0.814 14.981 1.00 91.00 183 PHE A N 1
ATOM 1495 C CA . PHE A 1 183 ? -3.885 -1.120 14.336 1.00 91.00 183 PHE A CA 1
ATOM 1496 C C . PHE A 1 183 ? -4.896 -1.689 15.332 1.00 91.00 183 PHE A C 1
ATOM 1498 O O . PHE A 1 183 ? -4.537 -2.233 16.377 1.00 91.00 183 PHE A O 1
ATOM 1505 N N . ILE A 1 184 ? -6.173 -1.525 15.005 1.00 91.88 184 ILE A N 1
ATOM 1506 C CA . ILE A 1 184 ? -7.306 -1.838 15.865 1.00 91.88 184 ILE A CA 1
ATOM 1507 C C . ILE A 1 184 ? -7.994 -3.112 15.377 1.00 91.88 184 ILE A C 1
ATOM 1509 O O . ILE A 1 184 ? -8.402 -3.226 14.215 1.00 91.88 184 ILE A O 1
ATOM 1513 N N . GLU A 1 185 ? -8.193 -4.044 16.302 1.00 90.94 185 GLU A N 1
ATOM 1514 C CA . GLU A 1 185 ? -9.048 -5.210 16.118 1.00 90.94 185 GLU A CA 1
ATOM 1515 C C . GLU A 1 185 ? -10.157 -5.243 17.163 1.00 90.94 185 GLU A C 1
ATOM 1517 O O . GLU A 1 185 ? -9.954 -4.935 18.336 1.00 90.94 185 GLU A O 1
ATOM 1522 N N . ILE A 1 186 ? -11.337 -5.681 16.745 1.00 90.75 186 ILE A N 1
ATOM 1523 C CA . ILE A 1 186 ? -12.445 -5.956 17.652 1.00 90.75 186 ILE A CA 1
ATOM 1524 C C . ILE A 1 186 ? -12.232 -7.363 18.233 1.00 90.75 186 ILE A C 1
ATOM 1526 O O . ILE A 1 186 ? -11.884 -8.297 17.511 1.00 90.75 186 ILE A O 1
ATOM 1530 N N . GLU A 1 187 ? -12.358 -7.528 19.553 1.00 85.50 187 GLU A N 1
ATOM 1531 C CA . GLU A 1 187 ? -12.036 -8.805 20.219 1.00 85.50 187 GLU A CA 1
ATOM 1532 C C . GLU A 1 187 ? -13.035 -9.934 19.900 1.00 85.50 187 GLU A C 1
ATOM 1534 O O . GLU A 1 187 ? -12.649 -11.097 19.885 1.00 85.50 187 GLU A O 1
ATOM 1539 N N . ASN A 1 188 ? -14.290 -9.594 19.587 1.00 77.94 188 ASN A N 1
ATOM 1540 C CA . ASN A 1 188 ? -15.395 -10.547 19.398 1.00 77.94 188 ASN A CA 1
ATOM 1541 C C . ASN A 1 188 ? -16.129 -10.384 18.051 1.00 77.94 188 ASN A C 1
ATOM 1543 O O . ASN A 1 188 ? -17.328 -10.660 17.963 1.00 77.94 188 ASN A O 1
ATOM 1547 N N . GLU A 1 189 ? -15.440 -9.882 17.025 1.00 76.69 189 GLU A N 1
ATOM 1548 C CA . GLU A 1 189 ? -15.943 -9.840 15.640 1.00 76.69 189 GLU A CA 1
ATOM 1549 C C . GLU A 1 189 ? -15.660 -11.155 14.902 1.00 76.69 189 GLU A C 1
ATOM 1551 O O . GLU A 1 189 ? -16.598 -11.646 14.228 1.00 76.69 189 GLU A O 1
#

Foldseek 3Di:
DVVVVVVVVVVVVVVLVVVCVVCVVLLVVLQVLLVVLVVLLVQLPVFLLQWPCSVVLLVVQLVVLLVVLVCCCVVPVCVVPVCLVVNPPVSVSSSVSSSSSSSSNSSSVSSVQQPPDFPDKDKDKWFFQDWDWDPDPPIWTWTFTDDPPDTGIGTDDPVVSVVDDGGDIFIWIFTQGPVRITGIDGPPD

pLDDT: mean 89.54, std 7.2, range [62.88, 98.12]

Secondary structure (DSSP, 8-state):
-HHHHHHHHHHHHHHHHHHHHHHHHHHHHHHHHHHHTHHHHHHHHTTGGGBTTHHHHHHHHHHHHHHHHHHHIIIIIHHH-GGGTTSHHHHHHHHHHHHHHHHHHHHHHHHHHHHHS-SEEEEEEEEEEEEEE-SSSS--EEEEEEETTEEEEEEE-HHHHHH--TT-EEEEEEEE-TTS-EEEEETT-